Protein AF-A0A842T2A2-F1 (afdb_monomer)

pLDDT: mean 89.88, std 10.36, range [42.03, 97.81]

Mean predicted aligned error: 9.29 Å

Nearest PDB structures (foldseek):
  3zx6-assembly1_B  TM=5.776E-01  e=1.209E-02  Archaeoglobus fulgidus DSM 4304
  3zx6-assembly1_A  TM=4.869E-01  e=1.496E-02  Archaeoglobus fulgidus DSM 4304
  3ja6-assembly1_H  TM=3.489E-01  e=3.365E-03  Escherichia coli
  7a0g-assembly1_FFF  TM=4.586E-01  e=9.153E-02  Serratia marcescens
  6grj-assembly1_F  TM=4.101E-01  e=7.801E-02  Aeromonas hydrophila

Secondary structure (DSSP, 8-state):
------THHHHTHHHHHHHHHHHHHHHHHHHHHHHHHHHHHHHHHHHHHHHHHHHHHHHHHHHHHHHHHHHHHHHHHHHHHHHHHHHHHHHHHHHHHHHHHHHHHHHHHHHHHTTT---HHHHHHHHHHHHHHHHHHHHHHHHHHHHHHHHHHHHHHHHHHHHHHHHHHHHHHHHHHHHHHHHHHHHHHHHHHHHHHHHHHHHHHHHHHHHHHTT-

Foldseek 3Di:
DDDDDDPPVVVVLQVVLVVLLVVLVVVLVVLVVVLVVVLVVLVVVLVVLLVVLVVVLVVLVVVLVVLVVVLVVLVVVLVVLVVLLVVLVVLLVVLQVQLVVLLVVLVVVVVVVVVPDPCPVVSVVSNVSSVVSNVVSVVSVVVSVVSVVVSVVSVVVSVVSVVVSVVSVVVSVVSVVVSVVSVVVSVVVSVVSVVVSVVSVVVSVVSSVVSVVSND

Structure (mmCIF, N/CA/C/O backbone):
data_AF-A0A842T2A2-F1
#
_entry.id   AF-A0A842T2A2-F1
#
loop_
_atom_site.group_PDB
_atom_site.id
_atom_site.type_symbol
_atom_site.label_atom_id
_atom_site.label_alt_id
_atom_site.label_comp_id
_atom_site.label_asym_id
_atom_site.label_entity_id
_atom_site.label_seq_id
_atom_site.pdbx_PDB_ins_code
_atom_site.Cartn_x
_atom_site.Cartn_y
_atom_site.Cartn_z
_atom_site.occupancy
_atom_site.B_iso_or_equiv
_atom_site.auth_seq_id
_atom_site.auth_comp_id
_atom_site.auth_asym_id
_atom_site.auth_atom_id
_atom_site.pdbx_PDB_model_num
ATOM 1 N N . MET A 1 1 ? 60.808 24.879 -80.314 1.00 42.03 1 MET A N 1
ATOM 2 C CA . MET A 1 1 ? 61.330 24.162 -79.127 1.00 42.03 1 MET A CA 1
ATOM 3 C C . MET A 1 1 ? 60.189 23.914 -78.147 1.00 42.03 1 MET A C 1
ATOM 5 O O . MET A 1 1 ? 59.765 24.845 -77.475 1.00 42.03 1 MET A O 1
ATOM 9 N N . ALA A 1 2 ? 59.645 22.696 -78.099 1.00 44.53 2 ALA A N 1
ATOM 10 C CA . ALA A 1 2 ? 58.588 22.329 -77.154 1.00 44.53 2 ALA A CA 1
ATOM 11 C C . ALA A 1 2 ? 59.215 21.814 -75.844 1.00 44.53 2 ALA A C 1
ATOM 13 O O . ALA A 1 2 ? 59.933 20.815 -75.848 1.00 44.53 2 ALA A O 1
ATOM 14 N N . LYS A 1 3 ? 58.978 22.512 -74.725 1.00 48.41 3 LYS A N 1
ATOM 15 C CA . LYS A 1 3 ? 59.436 22.107 -73.384 1.00 48.41 3 LYS A CA 1
ATOM 16 C C . LYS A 1 3 ? 58.563 20.960 -72.859 1.00 48.41 3 LYS A C 1
ATOM 18 O O . LYS A 1 3 ? 57.381 21.146 -72.579 1.00 48.41 3 LYS A O 1
ATOM 23 N N . LYS A 1 4 ? 59.172 19.783 -72.705 1.00 54.06 4 LYS A N 1
ATOM 24 C CA . LYS A 1 4 ? 58.601 18.577 -72.087 1.00 54.06 4 LYS A CA 1
ATOM 25 C C . LYS A 1 4 ? 58.377 18.840 -70.583 1.00 54.06 4 LYS A C 1
ATOM 27 O O . LYS A 1 4 ? 59.336 19.112 -69.864 1.00 54.06 4 LYS A O 1
ATOM 32 N N . LYS A 1 5 ? 57.122 18.828 -70.113 1.00 56.12 5 LYS A N 1
ATOM 33 C CA . LYS A 1 5 ? 56.776 18.920 -68.675 1.00 56.12 5 LYS A CA 1
ATOM 34 C C . LYS A 1 5 ? 57.204 17.624 -67.950 1.00 56.12 5 LYS A C 1
ATOM 36 O O . LYS A 1 5 ? 57.088 16.562 -68.554 1.00 56.12 5 LYS A O 1
ATOM 41 N N . PRO A 1 6 ? 57.684 17.687 -66.694 1.00 55.78 6 PRO A N 1
ATOM 42 C CA . PRO A 1 6 ? 58.367 16.568 -66.039 1.00 55.78 6 PRO A CA 1
ATOM 43 C C . PRO A 1 6 ? 57.417 15.476 -65.508 1.00 55.78 6 PRO A C 1
ATOM 45 O O . PRO A 1 6 ? 56.430 15.762 -64.828 1.00 55.78 6 PRO A O 1
ATOM 48 N N . ASP A 1 7 ? 57.774 14.215 -65.771 1.00 59.53 7 ASP A N 1
ATOM 49 C CA . ASP A 1 7 ? 57.064 12.974 -65.401 1.00 59.53 7 ASP A CA 1
ATOM 50 C C . ASP A 1 7 ? 57.121 12.612 -63.897 1.00 59.53 7 ASP A C 1
ATOM 52 O O . ASP A 1 7 ? 56.464 11.674 -63.440 1.00 59.53 7 ASP A O 1
ATOM 56 N N . THR A 1 8 ? 57.850 13.374 -63.080 1.00 58.84 8 THR A N 1
ATOM 57 C CA . THR A 1 8 ? 58.062 13.097 -61.646 1.00 58.84 8 THR A CA 1
ATOM 58 C C . THR A 1 8 ? 56.788 13.202 -60.797 1.00 58.84 8 THR A C 1
ATOM 60 O O . THR A 1 8 ? 56.619 12.455 -59.835 1.00 58.84 8 THR A O 1
ATOM 63 N N . LEU A 1 9 ? 55.828 14.045 -61.192 1.00 56.50 9 LEU A N 1
ATOM 64 C CA . LEU A 1 9 ? 54.526 14.197 -60.522 1.00 56.50 9 LEU A CA 1
ATOM 65 C C . LEU A 1 9 ? 53.580 12.999 -60.714 1.00 56.50 9 LEU A C 1
ATOM 67 O O . LEU A 1 9 ? 52.633 12.846 -59.943 1.00 56.50 9 LEU A O 1
ATOM 71 N N . LYS A 1 10 ? 53.792 12.155 -61.733 1.00 60.53 10 LYS A N 1
ATOM 72 C CA . LYS A 1 10 ? 52.998 10.930 -61.938 1.00 60.53 10 LYS A CA 1
ATOM 73 C C . LYS A 1 10 ? 53.453 9.797 -61.016 1.00 60.53 10 LYS A C 1
ATOM 75 O O . LYS A 1 10 ? 52.606 9.060 -60.515 1.00 60.53 10 LYS A O 1
ATOM 80 N N . ASN A 1 11 ? 54.753 9.705 -60.735 1.00 65.81 11 ASN A N 1
ATOM 81 C CA . ASN A 1 11 ? 55.326 8.618 -59.934 1.00 65.81 11 ASN A CA 1
ATOM 82 C C . ASN A 1 11 ? 55.026 8.740 -58.430 1.00 65.81 11 ASN A C 1
ATOM 84 O O . ASN A 1 11 ? 54.944 7.723 -57.751 1.00 65.81 11 ASN A O 1
ATOM 88 N N . LEU A 1 12 ? 54.767 9.951 -57.918 1.00 70.12 12 LEU A N 1
ATOM 89 C CA . LEU A 1 12 ? 54.407 10.165 -56.507 1.00 70.12 12 LEU A CA 1
ATOM 90 C C . LEU A 1 12 ? 52.918 9.896 -56.199 1.00 70.12 12 LEU A C 1
ATOM 92 O O . LEU A 1 12 ? 52.551 9.636 -55.057 1.00 70.12 12 LEU A O 1
ATOM 96 N N . LYS A 1 13 ? 52.038 9.933 -57.211 1.00 74.75 13 LYS A N 1
ATOM 97 C CA . LYS A 1 13 ? 50.580 9.787 -57.027 1.00 74.75 13 LYS A CA 1
ATOM 98 C C . LYS A 1 13 ? 50.146 8.353 -56.719 1.00 74.75 13 LYS A C 1
ATOM 100 O O . LYS A 1 13 ? 49.184 8.163 -55.983 1.00 74.75 13 LYS A O 1
ATOM 105 N N . LYS A 1 14 ? 50.845 7.353 -57.262 1.00 76.62 14 LYS A N 1
ATOM 106 C CA . LYS A 1 14 ? 50.550 5.926 -57.040 1.00 76.62 14 LYS A CA 1
ATOM 107 C C . LYS A 1 14 ? 50.747 5.482 -55.579 1.00 76.62 14 LYS A C 1
ATOM 109 O O . LYS A 1 14 ? 49.791 4.948 -55.021 1.00 76.62 14 LYS A O 1
ATOM 114 N N . PRO A 1 15 ? 51.898 5.734 -54.919 1.00 80.69 15 PRO A N 1
ATOM 115 C CA . PRO A 1 15 ? 52.071 5.362 -53.513 1.00 80.69 15 PRO A CA 1
ATOM 116 C C . PRO A 1 15 ? 51.145 6.152 -52.579 1.00 80.69 15 PRO A C 1
ATOM 118 O O . PRO A 1 15 ? 50.624 5.575 -51.631 1.00 80.69 15 PRO A O 1
ATOM 121 N N . LEU A 1 16 ? 50.855 7.428 -52.876 1.00 79.75 16 LEU A N 1
ATOM 122 C CA . LEU A 1 16 ? 49.877 8.209 -52.104 1.00 79.75 16 LEU A CA 1
ATOM 123 C C . LEU A 1 16 ? 48.462 7.603 -52.165 1.00 79.75 16 LEU A C 1
ATOM 125 O O . LEU A 1 16 ? 47.776 7.551 -51.150 1.00 79.75 16 LEU A O 1
ATOM 129 N N . ARG A 1 17 ? 48.032 7.130 -53.344 1.00 79.56 17 ARG A N 1
ATOM 130 C CA . ARG A 1 17 ? 46.726 6.473 -53.541 1.00 79.56 17 ARG A CA 1
ATOM 131 C C . ARG A 1 17 ? 46.653 5.087 -52.893 1.00 79.56 17 ARG A C 1
ATOM 133 O O . ARG A 1 17 ? 45.607 4.708 -52.370 1.00 79.56 17 ARG A O 1
ATOM 140 N N . ALA A 1 18 ? 47.759 4.344 -52.885 1.00 81.50 18 ALA A N 1
ATOM 141 C CA . ALA A 1 18 ? 47.858 3.078 -52.158 1.00 81.50 18 ALA A CA 1
ATOM 142 C C . ALA A 1 18 ? 47.794 3.293 -50.634 1.00 81.50 18 ALA A C 1
ATOM 144 O O . ALA A 1 18 ? 47.086 2.568 -49.938 1.00 81.50 18 ALA A O 1
ATOM 145 N N . LEU A 1 19 ? 48.461 4.336 -50.126 1.00 84.75 19 LEU A N 1
ATOM 146 C CA . LEU A 1 19 ? 48.391 4.735 -48.719 1.00 84.75 19 LEU A CA 1
ATOM 147 C C . LEU A 1 19 ? 46.961 5.128 -48.320 1.00 84.75 19 LEU A C 1
ATOM 149 O O . LEU A 1 19 ? 46.458 4.654 -47.304 1.00 84.75 19 LEU A O 1
ATOM 153 N N . SER A 1 20 ? 46.278 5.950 -49.125 1.00 81.69 20 SER A N 1
ATOM 154 C CA . SER A 1 20 ? 44.897 6.357 -48.835 1.00 81.69 20 SER A CA 1
ATOM 155 C C . SER A 1 20 ? 43.918 5.182 -48.880 1.00 81.69 20 SER A C 1
ATOM 157 O O . SER A 1 20 ? 42.992 5.136 -48.073 1.00 81.69 20 SER A O 1
ATOM 159 N N . LEU A 1 21 ? 44.139 4.208 -49.772 1.00 83.44 21 LEU A N 1
ATOM 160 C CA . LEU A 1 21 ? 43.369 2.963 -49.809 1.00 83.44 21 LEU A CA 1
ATOM 161 C C . LEU A 1 21 ? 43.575 2.138 -48.526 1.00 83.44 21 LEU A C 1
ATOM 163 O O . LEU A 1 21 ? 42.601 1.677 -47.936 1.00 83.44 21 LEU A O 1
ATOM 167 N N . GLY A 1 22 ? 44.821 2.005 -48.060 1.00 84.94 22 GLY A N 1
ATOM 168 C CA . GLY A 1 22 ? 45.138 1.319 -46.804 1.00 84.94 22 GLY A CA 1
ATOM 169 C C . GLY A 1 22 ? 44.484 1.976 -45.585 1.00 84.94 22 GLY A C 1
ATOM 170 O O . GLY A 1 22 ? 43.881 1.287 -44.765 1.00 84.94 22 GLY A O 1
ATOM 171 N N . ILE A 1 23 ? 44.524 3.311 -45.504 1.00 86.81 23 ILE A N 1
ATOM 172 C CA . ILE A 1 23 ? 43.870 4.080 -44.432 1.00 86.81 23 ILE A CA 1
ATOM 173 C C . ILE A 1 23 ? 42.346 3.894 -44.472 1.00 86.81 23 ILE A C 1
ATOM 175 O O . ILE A 1 23 ? 41.732 3.694 -43.427 1.00 86.81 23 ILE A O 1
ATOM 179 N N . ALA A 1 24 ? 41.729 3.913 -45.658 1.00 85.12 24 ALA A N 1
ATOM 180 C CA . ALA A 1 24 ? 40.287 3.711 -45.805 1.00 85.12 24 ALA A CA 1
ATOM 181 C C . ALA A 1 24 ? 39.838 2.311 -45.344 1.00 85.12 24 ALA A C 1
ATOM 183 O O . ALA A 1 24 ? 38.836 2.188 -44.641 1.00 85.12 24 ALA A O 1
ATOM 184 N N . MET A 1 25 ? 40.602 1.265 -45.681 1.00 85.12 25 MET A N 1
ATOM 185 C CA . MET A 1 25 ? 40.318 -0.111 -45.252 1.00 85.12 25 MET A CA 1
ATOM 186 C C . MET A 1 25 ? 40.499 -0.299 -43.741 1.00 85.12 25 MET A C 1
ATOM 188 O O . MET A 1 25 ? 39.658 -0.920 -43.093 1.00 85.12 25 MET A O 1
ATOM 192 N N . ALA A 1 26 ? 41.557 0.276 -43.160 1.00 88.25 26 ALA A N 1
ATOM 193 C CA . ALA A 1 26 ? 41.756 0.269 -41.712 1.00 88.25 26 ALA A CA 1
ATOM 194 C C . ALA A 1 26 ? 40.635 1.032 -40.982 1.00 88.25 26 ALA A C 1
ATOM 196 O O . ALA A 1 26 ? 40.122 0.558 -39.970 1.00 88.25 26 ALA A O 1
ATOM 197 N N . GLY A 1 27 ? 40.201 2.173 -41.531 1.00 87.06 27 GLY A N 1
ATOM 198 C CA . GLY A 1 27 ? 39.077 2.953 -41.011 1.00 87.06 27 GLY A CA 1
ATOM 199 C C . GLY A 1 27 ? 37.766 2.164 -40.984 1.00 87.06 27 GLY A C 1
ATOM 200 O O . GLY A 1 27 ? 37.083 2.156 -39.963 1.00 87.06 27 GLY A O 1
ATOM 201 N N . LEU A 1 28 ? 37.448 1.434 -42.059 1.00 87.12 28 LEU A N 1
ATOM 202 C CA . LEU A 1 28 ? 36.276 0.548 -42.118 1.00 87.12 28 LEU A CA 1
ATOM 203 C C . LEU A 1 28 ? 36.306 -0.548 -41.044 1.00 87.12 28 LEU A C 1
ATOM 205 O O . LEU A 1 28 ? 35.286 -0.821 -40.413 1.00 87.12 28 LEU A O 1
ATOM 209 N N . PHE A 1 29 ? 37.469 -1.158 -40.812 1.00 88.19 29 PHE A N 1
ATOM 210 C CA . PHE A 1 29 ? 37.618 -2.208 -39.803 1.00 88.19 29 PHE A CA 1
ATOM 211 C C . PHE A 1 29 ? 37.422 -1.674 -38.378 1.00 88.19 29 PHE A C 1
ATOM 213 O O . PHE A 1 29 ? 36.704 -2.276 -37.580 1.00 88.19 29 PHE A O 1
ATOM 220 N N . VAL A 1 30 ? 37.995 -0.507 -38.073 1.00 90.06 30 VAL A N 1
ATOM 221 C CA . VAL A 1 30 ? 37.797 0.167 -36.782 1.00 90.06 30 VAL A CA 1
ATOM 222 C C . VAL A 1 30 ? 36.319 0.508 -36.569 1.00 90.06 30 VAL A C 1
ATOM 224 O O . VAL A 1 30 ? 35.780 0.245 -35.496 1.00 90.06 30 VAL A O 1
ATOM 227 N N . LEU A 1 31 ? 35.630 1.018 -37.594 1.00 87.50 31 LEU A N 1
ATOM 228 C CA . LEU A 1 31 ? 34.198 1.328 -37.521 1.00 87.50 31 LEU A CA 1
ATOM 229 C C . LEU A 1 31 ? 33.325 0.096 -37.259 1.00 87.50 31 LEU A C 1
ATOM 231 O O . LEU A 1 31 ? 32.368 0.192 -36.494 1.00 87.50 31 LEU A O 1
ATOM 235 N N . LEU A 1 32 ? 33.654 -1.055 -37.854 1.00 87.50 32 LEU A N 1
ATOM 236 C CA . LEU A 1 32 ? 32.958 -2.317 -37.584 1.00 87.50 32 LEU A CA 1
ATOM 237 C C . LEU A 1 32 ? 33.068 -2.716 -36.110 1.00 87.50 32 LEU A C 1
ATOM 239 O O . LEU A 1 32 ? 32.057 -3.038 -35.487 1.00 87.50 32 LEU A O 1
ATOM 243 N N . ILE A 1 33 ? 34.276 -2.646 -35.543 1.00 89.94 33 ILE A N 1
ATOM 244 C CA . ILE A 1 33 ? 34.505 -2.958 -34.126 1.00 89.94 33 ILE A CA 1
ATOM 245 C C . ILE A 1 33 ? 33.679 -2.023 -33.239 1.00 89.94 33 ILE A C 1
ATOM 247 O O . ILE A 1 33 ? 32.940 -2.494 -32.375 1.00 89.94 33 ILE A O 1
ATOM 251 N N . PHE A 1 34 ? 33.750 -0.710 -33.479 1.00 88.62 34 PHE A N 1
ATOM 252 C CA . PHE A 1 34 ? 32.982 0.263 -32.702 1.00 88.62 34 PHE A CA 1
ATOM 253 C C . PHE A 1 34 ? 31.472 0.048 -32.821 1.00 88.62 34 PHE A C 1
ATOM 255 O O . PHE A 1 34 ? 30.777 0.118 -31.812 1.00 88.62 34 PHE A O 1
ATOM 262 N N . SER A 1 35 ? 30.957 -0.253 -34.016 1.00 88.69 35 SER A N 1
ATOM 263 C CA . SER A 1 35 ? 29.526 -0.505 -34.225 1.00 88.69 35 SER A CA 1
ATOM 264 C C . SER A 1 35 ? 29.028 -1.690 -33.389 1.00 88.69 35 SER A C 1
ATOM 266 O O . SER A 1 35 ? 28.009 -1.575 -32.705 1.00 88.69 35 SER A O 1
ATOM 268 N N . VAL A 1 36 ? 29.786 -2.793 -33.367 1.00 88.88 36 VAL A N 1
ATOM 269 C CA . VAL A 1 36 ? 29.466 -3.978 -32.555 1.00 88.88 36 VAL A CA 1
ATOM 270 C C . VAL A 1 36 ? 29.545 -3.665 -31.060 1.00 88.88 36 VAL A C 1
ATOM 272 O O . VAL A 1 36 ? 28.625 -4.013 -30.322 1.00 88.88 36 VAL A O 1
ATOM 275 N N . MET A 1 37 ? 30.596 -2.968 -30.613 1.00 91.62 37 MET A N 1
ATOM 276 C CA . MET A 1 37 ? 30.754 -2.590 -29.203 1.00 91.62 37 MET A CA 1
ATOM 277 C C . MET A 1 37 ? 29.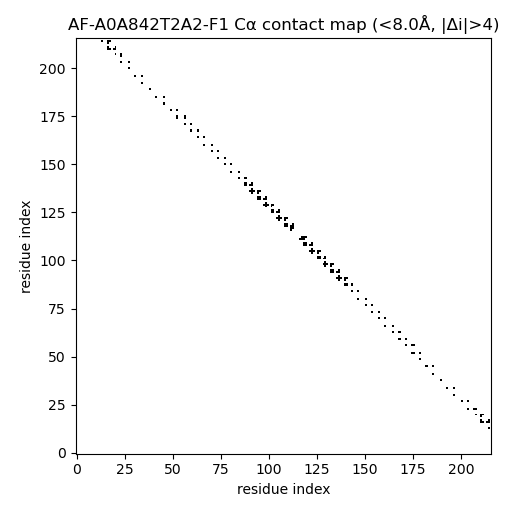628 -1.674 -28.715 1.00 91.62 37 MET A C 1
ATOM 279 O O . MET A 1 37 ? 29.113 -1.873 -27.618 1.00 91.62 37 MET A O 1
ATOM 283 N N . ILE A 1 38 ? 29.226 -0.691 -29.527 1.00 90.25 38 ILE A N 1
ATOM 284 C CA . ILE A 1 38 ? 28.112 0.209 -29.206 1.00 90.25 38 ILE A CA 1
ATOM 285 C C . ILE A 1 38 ? 26.810 -0.588 -29.090 1.00 90.25 38 ILE A C 1
ATOM 287 O O . ILE A 1 38 ? 26.051 -0.365 -28.154 1.00 90.25 38 ILE A O 1
ATOM 291 N N . ASN A 1 39 ? 26.558 -1.542 -29.990 1.00 89.94 39 ASN A N 1
ATOM 292 C CA . ASN A 1 39 ? 25.344 -2.356 -29.939 1.00 89.94 39 ASN A CA 1
ATOM 293 C C . ASN A 1 39 ? 25.273 -3.243 -28.682 1.00 89.94 39 ASN A C 1
ATOM 295 O O . ASN A 1 39 ? 24.246 -3.245 -28.010 1.00 89.94 39 ASN A O 1
ATOM 299 N N . ASP A 1 40 ? 26.366 -3.921 -28.320 1.00 93.06 40 ASP A N 1
ATOM 300 C CA . ASP A 1 40 ? 26.440 -4.730 -27.091 1.00 93.06 40 ASP A CA 1
ATOM 301 C C . ASP A 1 40 ? 26.278 -3.872 -25.824 1.00 93.06 40 ASP A C 1
ATOM 303 O O . ASP A 1 40 ? 25.532 -4.223 -24.909 1.00 93.06 40 ASP A O 1
ATOM 307 N N . ALA A 1 41 ? 26.926 -2.703 -25.782 1.00 92.06 41 ALA A N 1
ATOM 308 C CA . ALA A 1 41 ? 26.778 -1.768 -24.671 1.00 92.06 41 ALA A CA 1
ATOM 309 C C . ALA A 1 41 ? 25.336 -1.247 -24.544 1.00 92.06 41 ALA A C 1
ATOM 311 O O . ALA A 1 41 ? 24.816 -1.142 -23.431 1.00 92.06 41 ALA A O 1
ATOM 312 N N . MET A 1 42 ? 24.671 -0.951 -25.666 1.00 92.88 42 MET A N 1
ATOM 313 C CA . MET A 1 42 ? 23.264 -0.544 -25.676 1.00 92.88 42 MET A CA 1
ATOM 314 C C . MET A 1 42 ? 22.343 -1.656 -25.186 1.00 92.88 42 MET A C 1
ATOM 316 O O . MET A 1 42 ? 21.443 -1.367 -24.404 1.00 92.88 42 MET A O 1
ATOM 320 N N . ASP A 1 43 ? 22.575 -2.904 -25.592 1.00 93.88 43 ASP A N 1
ATOM 321 C CA . ASP A 1 43 ? 21.766 -4.040 -25.141 1.00 93.88 43 ASP A CA 1
ATOM 322 C C . ASP A 1 43 ? 21.888 -4.264 -23.640 1.00 93.88 43 ASP A C 1
ATOM 324 O O . ASP A 1 43 ? 20.880 -4.270 -22.938 1.00 93.88 43 ASP A O 1
ATOM 328 N N . LYS A 1 44 ? 23.113 -4.288 -23.111 1.00 96.00 44 LYS A N 1
ATOM 329 C CA . LYS A 1 44 ? 23.338 -4.373 -21.660 1.00 96.00 44 LYS A CA 1
ATOM 330 C C . LYS A 1 44 ? 22.692 -3.217 -20.899 1.00 96.00 44 LYS A C 1
ATOM 332 O O . LYS A 1 44 ? 22.135 -3.417 -19.820 1.00 96.00 44 LYS A O 1
ATOM 337 N N . THR A 1 45 ? 22.762 -2.006 -21.453 1.00 95.62 45 THR A N 1
ATOM 338 C CA . THR A 1 45 ? 22.138 -0.822 -20.846 1.00 95.62 45 THR A CA 1
ATOM 339 C C . THR A 1 45 ? 20.617 -0.954 -20.839 1.00 95.62 45 THR A C 1
ATOM 341 O O . THR A 1 45 ? 19.995 -0.726 -19.803 1.00 95.62 45 THR A O 1
ATOM 344 N N . ARG A 1 46 ? 20.015 -1.362 -21.963 1.00 96.50 46 ARG A N 1
ATOM 345 C CA . ARG A 1 46 ? 18.575 -1.608 -22.074 1.00 96.50 46 ARG A CA 1
ATOM 346 C C . ARG A 1 46 ? 18.134 -2.659 -21.067 1.00 96.50 46 ARG A C 1
ATOM 348 O O . ARG A 1 46 ? 17.230 -2.384 -20.289 1.00 96.50 46 ARG A O 1
ATOM 355 N N . ASP A 1 47 ? 18.776 -3.820 -21.059 1.00 96.94 47 ASP A N 1
ATOM 356 C CA . ASP A 1 47 ? 18.379 -4.948 -20.218 1.00 96.94 47 ASP A CA 1
ATOM 357 C C . ASP A 1 47 ? 18.433 -4.580 -18.732 1.00 96.94 47 ASP A C 1
ATOM 359 O O . ASP A 1 47 ? 17.483 -4.846 -18.000 1.00 96.94 47 ASP A O 1
ATOM 363 N N . SER A 1 48 ? 19.480 -3.866 -18.305 1.00 97.56 48 SER A N 1
ATOM 364 C CA . SER A 1 48 ? 19.592 -3.349 -16.935 1.00 97.56 48 SER A CA 1
ATOM 365 C C . SER A 1 48 ? 18.454 -2.385 -16.578 1.00 97.56 48 SER A C 1
ATOM 367 O O . SER A 1 48 ? 17.830 -2.504 -15.522 1.00 97.56 48 SER A O 1
ATOM 369 N N . ILE A 1 49 ? 18.122 -1.448 -17.473 1.00 96.69 49 ILE A N 1
ATOM 370 C CA . ILE A 1 49 ? 17.018 -0.502 -17.256 1.00 96.69 49 ILE A CA 1
ATOM 371 C C . ILE A 1 49 ? 15.671 -1.236 -17.176 1.00 96.69 49 ILE A C 1
ATOM 373 O O . ILE A 1 49 ? 14.887 -0.985 -16.261 1.00 96.69 49 ILE A O 1
ATOM 377 N N . ILE A 1 50 ? 15.408 -2.153 -18.107 1.00 97.56 50 ILE A N 1
ATOM 378 C CA . ILE A 1 50 ? 14.177 -2.952 -18.172 1.00 97.56 50 ILE A CA 1
ATOM 379 C C . ILE A 1 50 ? 14.028 -3.812 -16.913 1.00 97.56 50 ILE A C 1
ATOM 381 O O . ILE A 1 50 ? 12.956 -3.814 -16.309 1.00 97.56 50 ILE A O 1
ATOM 385 N N . GLN A 1 51 ? 15.103 -4.462 -16.467 1.00 97.69 51 GLN A N 1
ATOM 386 C CA . GLN A 1 51 ? 15.118 -5.249 -15.238 1.00 97.69 51 GLN A CA 1
ATOM 387 C C . GLN A 1 51 ? 14.795 -4.389 -14.009 1.00 97.69 51 GLN A C 1
ATOM 389 O O . GLN A 1 51 ? 13.965 -4.780 -13.191 1.00 97.69 51 GLN A O 1
ATOM 394 N N . ASN A 1 52 ? 15.395 -3.202 -13.888 1.00 96.94 52 ASN A N 1
ATOM 395 C CA . ASN A 1 52 ? 15.115 -2.290 -12.774 1.00 96.94 52 ASN A CA 1
ATOM 396 C C . ASN A 1 52 ? 13.655 -1.814 -12.765 1.00 96.94 52 ASN A C 1
ATOM 398 O O . ASN A 1 52 ? 13.041 -1.708 -11.699 1.00 96.94 52 ASN A O 1
ATOM 402 N N . ILE A 1 53 ? 13.076 -1.557 -13.942 1.00 97.81 53 ILE A N 1
ATOM 403 C CA . ILE A 1 53 ? 11.654 -1.218 -14.063 1.00 97.81 53 ILE A CA 1
ATOM 404 C C . ILE A 1 53 ? 10.784 -2.394 -13.621 1.00 97.81 53 ILE A C 1
ATOM 406 O O . ILE A 1 53 ? 9.836 -2.184 -12.867 1.00 97.81 53 ILE A O 1
ATOM 410 N N . ASP A 1 54 ? 11.097 -3.617 -14.048 1.00 97.56 54 ASP A N 1
ATOM 411 C CA . ASP A 1 54 ? 10.327 -4.805 -13.674 1.00 97.56 54 ASP A CA 1
ATOM 412 C C . ASP A 1 54 ? 10.391 -5.078 -12.166 1.00 97.56 54 ASP A C 1
ATOM 414 O O . ASP A 1 54 ? 9.347 -5.297 -11.553 1.00 97.56 54 ASP A O 1
ATOM 418 N N . ILE A 1 55 ? 11.570 -4.950 -11.545 1.00 97.69 55 ILE A N 1
ATOM 419 C CA . ILE A 1 55 ? 11.731 -5.029 -10.082 1.00 97.69 55 ILE A CA 1
ATOM 420 C C . ILE A 1 55 ? 10.870 -3.966 -9.392 1.00 97.69 55 ILE A C 1
ATOM 422 O O . ILE A 1 55 ? 10.113 -4.271 -8.476 1.00 97.69 55 ILE A O 1
ATOM 426 N N . THR A 1 56 ? 10.925 -2.716 -9.856 1.00 97.56 56 THR A N 1
ATOM 427 C CA . THR A 1 56 ? 10.146 -1.627 -9.246 1.00 97.56 56 THR A CA 1
ATOM 428 C C . THR A 1 56 ? 8.638 -1.861 -9.388 1.00 97.56 56 THR A C 1
ATOM 430 O O . THR A 1 56 ? 7.878 -1.627 -8.450 1.00 97.56 56 THR A O 1
ATOM 433 N N . ARG A 1 57 ? 8.180 -2.368 -10.540 1.00 97.75 57 ARG A N 1
ATOM 434 C CA . ARG A 1 57 ? 6.771 -2.735 -10.748 1.00 97.75 57 ARG A CA 1
ATOM 435 C C . ARG A 1 57 ? 6.340 -3.889 -9.849 1.00 97.75 57 ARG A C 1
ATOM 437 O O . ARG A 1 57 ? 5.210 -3.858 -9.367 1.00 97.75 57 ARG A O 1
ATOM 444 N N . GLN A 1 58 ? 7.214 -4.867 -9.624 1.00 97.56 58 GLN A N 1
ATOM 445 C CA . GLN A 1 58 ? 6.956 -5.972 -8.707 1.00 97.56 58 GLN A CA 1
ATOM 446 C C . GLN A 1 58 ? 6.829 -5.474 -7.263 1.00 97.56 58 GLN A C 1
ATOM 448 O O . GLN A 1 58 ? 5.852 -5.808 -6.599 1.00 97.56 58 GLN A O 1
ATOM 453 N N . ASN A 1 59 ? 7.710 -4.572 -6.825 1.00 97.12 59 ASN A N 1
ATOM 454 C CA . ASN A 1 59 ? 7.598 -3.936 -5.510 1.00 97.12 59 ASN A CA 1
ATOM 455 C C . ASN A 1 59 ? 6.253 -3.208 -5.343 1.00 97.12 59 ASN A C 1
ATOM 457 O O . ASN A 1 59 ? 5.631 -3.295 -4.290 1.00 97.12 59 ASN A O 1
ATOM 461 N N . PHE A 1 60 ? 5.753 -2.525 -6.381 1.00 97.75 60 PHE A N 1
ATOM 462 C CA . PHE A 1 60 ? 4.422 -1.912 -6.317 1.00 97.75 60 PHE A CA 1
ATOM 463 C C . PHE A 1 60 ? 3.284 -2.930 -6.194 1.00 97.75 60 PHE A C 1
ATOM 465 O O . PHE A 1 60 ? 2.317 -2.649 -5.495 1.00 97.75 60 PHE A O 1
ATOM 472 N N . ILE A 1 61 ? 3.385 -4.105 -6.825 1.00 95.88 61 ILE A N 1
ATOM 473 C CA . ILE A 1 61 ? 2.405 -5.192 -6.646 1.00 95.88 61 ILE A CA 1
ATOM 474 C C . ILE A 1 61 ? 2.407 -5.681 -5.193 1.00 95.88 61 ILE A C 1
ATOM 476 O O . ILE A 1 61 ? 1.346 -5.878 -4.609 1.00 95.88 61 ILE A O 1
ATOM 480 N N . GLU A 1 62 ? 3.586 -5.849 -4.600 1.00 97.44 62 GLU A N 1
ATOM 481 C CA . GLU A 1 62 ? 3.718 -6.274 -3.204 1.00 97.44 62 GLU A CA 1
ATOM 482 C C . GLU A 1 62 ? 3.152 -5.231 -2.236 1.00 97.44 62 GLU A C 1
ATOM 484 O O . GLU A 1 62 ? 2.440 -5.589 -1.299 1.00 97.44 62 GLU A O 1
ATOM 489 N N . ILE A 1 63 ? 3.387 -3.940 -2.497 1.00 96.88 63 ILE A N 1
ATOM 490 C CA . ILE A 1 63 ? 2.793 -2.864 -1.697 1.00 96.88 63 ILE A CA 1
ATOM 491 C C . ILE A 1 63 ? 1.266 -2.839 -1.858 1.00 96.88 63 ILE A C 1
ATOM 493 O O . ILE A 1 63 ? 0.573 -2.687 -0.859 1.00 96.88 63 ILE A O 1
ATOM 497 N N . GLU A 1 64 ? 0.719 -3.030 -3.067 1.00 95.94 64 GLU A N 1
ATOM 498 C CA . GLU A 1 64 ? -0.737 -3.165 -3.259 1.00 95.94 64 GLU A CA 1
ATOM 499 C C . GLU A 1 64 ? -1.311 -4.302 -2.394 1.00 95.94 64 GLU A C 1
ATOM 501 O O . GLU A 1 64 ? -2.315 -4.098 -1.718 1.00 95.94 64 GLU A O 1
ATOM 506 N N . GLY A 1 65 ? -0.644 -5.461 -2.343 1.00 95.81 65 GLY A N 1
ATOM 507 C CA . GLY A 1 65 ? -1.066 -6.580 -1.492 1.00 95.81 65 GLY A CA 1
ATOM 508 C C . GLY A 1 65 ? -0.969 -6.288 0.012 1.00 95.81 65 GLY A C 1
ATOM 509 O O . GLY A 1 65 ? -1.836 -6.696 0.787 1.00 95.81 65 GLY A O 1
ATOM 510 N N . ALA A 1 66 ? 0.055 -5.546 0.440 1.00 96.88 66 ALA A N 1
ATOM 511 C CA . ALA A 1 66 ? 0.177 -5.098 1.827 1.00 96.88 66 ALA A CA 1
ATOM 512 C C . ALA A 1 66 ? -0.937 -4.110 2.211 1.00 96.88 66 ALA A C 1
ATOM 514 O O . ALA A 1 66 ? -1.471 -4.193 3.316 1.00 96.88 66 ALA A O 1
ATOM 515 N N . LEU A 1 67 ? -1.320 -3.210 1.298 1.00 97.19 67 LEU A N 1
ATOM 516 C CA . LEU A 1 67 ? -2.451 -2.302 1.501 1.00 97.19 67 LEU A CA 1
ATOM 517 C C . LEU A 1 67 ? -3.779 -3.059 1.593 1.00 97.19 67 LEU A C 1
ATOM 519 O O . LEU A 1 67 ? -4.592 -2.717 2.441 1.00 97.19 67 LEU A O 1
ATOM 523 N N . ASP A 1 68 ? -3.979 -4.110 0.798 1.00 96.12 68 ASP A N 1
ATOM 524 C CA . ASP A 1 68 ? -5.184 -4.949 0.892 1.00 96.12 68 ASP A CA 1
ATOM 525 C C . ASP A 1 68 ? -5.288 -5.641 2.254 1.00 96.12 68 ASP A C 1
ATOM 527 O O . ASP A 1 68 ? -6.334 -5.610 2.896 1.00 96.12 68 ASP A O 1
ATOM 531 N N . THR A 1 69 ? -4.169 -6.168 2.755 1.00 96.75 69 THR A N 1
ATOM 532 C CA . THR A 1 69 ? -4.116 -6.762 4.101 1.00 96.75 69 THR A CA 1
ATOM 533 C C . THR A 1 69 ? -4.427 -5.728 5.191 1.00 96.75 69 THR A C 1
ATOM 535 O O . THR A 1 69 ? -5.053 -6.052 6.201 1.00 96.75 69 THR A O 1
ATOM 538 N N . LEU A 1 70 ? -3.988 -4.478 5.007 1.00 95.69 70 LEU A N 1
ATOM 539 C CA . LEU A 1 70 ? -4.263 -3.400 5.955 1.00 95.69 70 LEU A CA 1
ATOM 540 C C . LEU A 1 70 ? -5.739 -2.976 5.926 1.00 95.69 70 LEU A C 1
ATOM 542 O O . LEU A 1 70 ? -6.301 -2.733 6.991 1.00 95.69 70 LEU A O 1
ATOM 546 N N . ASP A 1 71 ? -6.377 -2.945 4.752 1.00 96.06 71 ASP A N 1
ATOM 547 C CA . ASP A 1 71 ? -7.818 -2.683 4.619 1.00 96.06 71 ASP A CA 1
ATOM 548 C C . ASP A 1 71 ? -8.651 -3.752 5.342 1.00 96.06 71 ASP A C 1
ATOM 550 O O . ASP A 1 71 ? -9.524 -3.420 6.145 1.00 96.06 71 ASP A O 1
ATOM 554 N N . ASP A 1 72 ? -8.317 -5.033 5.163 1.00 95.56 72 ASP A N 1
ATOM 555 C CA . ASP A 1 72 ? -8.964 -6.142 5.878 1.00 95.56 72 ASP A CA 1
ATOM 556 C C . ASP A 1 72 ? -8.793 -6.027 7.404 1.00 95.56 72 ASP A C 1
ATOM 558 O O . ASP A 1 72 ? -9.731 -6.267 8.177 1.00 95.56 72 ASP A O 1
ATOM 562 N N . GLY A 1 73 ? -7.602 -5.621 7.855 1.00 95.25 73 GLY A N 1
ATOM 563 C CA . GLY A 1 73 ? -7.313 -5.367 9.267 1.00 95.25 73 GLY A CA 1
ATOM 564 C C . GLY A 1 73 ? -8.131 -4.207 9.844 1.00 95.25 73 GLY A C 1
ATOM 565 O O . GLY A 1 73 ? -8.653 -4.316 10.959 1.00 95.25 73 GLY A O 1
ATOM 566 N N . LEU A 1 74 ? -8.297 -3.123 9.081 1.00 95.12 74 LEU A N 1
ATOM 567 C CA . LEU A 1 74 ? -9.156 -1.999 9.459 1.00 95.12 74 LEU A CA 1
ATOM 568 C C . LEU A 1 74 ? -10.621 -2.430 9.548 1.00 95.12 74 LEU A C 1
ATOM 570 O O . LEU A 1 74 ? -11.248 -2.169 10.569 1.00 95.12 74 LEU A O 1
ATOM 574 N N . ASN A 1 75 ? -11.134 -3.167 8.558 1.00 94.12 75 ASN A N 1
ATOM 575 C CA . ASN A 1 75 ? -12.507 -3.688 8.570 1.00 94.12 75 ASN A CA 1
ATOM 576 C C . ASN A 1 75 ? -12.759 -4.601 9.786 1.00 94.12 75 ASN A C 1
ATOM 578 O O . ASN A 1 75 ? -13.803 -4.531 10.431 1.00 94.12 75 ASN A O 1
ATOM 582 N N . THR A 1 76 ? -11.787 -5.445 10.142 1.00 95.56 76 THR A N 1
ATOM 583 C CA . THR A 1 76 ? -11.875 -6.304 11.336 1.00 95.56 76 THR A CA 1
ATOM 584 C C . THR A 1 76 ? -11.920 -5.480 12.624 1.00 95.56 76 THR A C 1
ATOM 586 O O . THR A 1 76 ? -12.688 -5.790 13.533 1.00 95.56 76 THR A O 1
ATOM 589 N N . THR A 1 77 ? -11.109 -4.424 12.701 1.00 93.88 77 THR A N 1
ATOM 590 C CA . THR A 1 77 ? -11.057 -3.532 13.867 1.00 93.88 77 THR A CA 1
ATOM 591 C C . THR A 1 77 ? -12.340 -2.712 14.002 1.00 93.88 77 THR A C 1
ATOM 593 O O . THR A 1 77 ? -12.862 -2.590 15.106 1.00 93.88 77 THR A O 1
ATOM 596 N N . GLU A 1 78 ? -12.882 -2.206 12.893 1.00 94.38 78 GLU A N 1
ATOM 597 C CA . GLU A 1 78 ? -14.162 -1.489 12.842 1.00 94.38 78 GLU A CA 1
ATOM 598 C C . GLU A 1 78 ? -15.305 -2.363 13.382 1.00 94.38 78 GLU A C 1
ATOM 600 O O . GLU A 1 78 ? -15.990 -1.958 14.317 1.00 94.38 78 GLU A O 1
ATOM 605 N N . ASN A 1 79 ? -15.411 -3.616 12.924 1.00 93.69 79 ASN A N 1
ATOM 606 C CA . ASN A 1 79 ? -16.408 -4.569 13.431 1.00 93.69 79 ASN A CA 1
ATOM 607 C C . ASN A 1 79 ? -16.263 -4.852 14.940 1.00 93.69 79 ASN A C 1
ATOM 609 O O . ASN A 1 79 ? -17.255 -5.056 15.647 1.00 93.69 79 ASN A O 1
ATOM 613 N N . ALA A 1 80 ? -15.027 -4.908 15.446 1.00 94.25 80 ALA A N 1
ATOM 614 C CA . ALA A 1 80 ? -14.777 -5.096 16.873 1.00 94.25 80 ALA A CA 1
ATOM 615 C C . ALA A 1 80 ? -15.220 -3.871 17.686 1.00 94.25 80 ALA A C 1
ATOM 617 O O . ALA A 1 80 ? -15.769 -4.029 18.776 1.00 94.25 80 ALA A O 1
ATOM 618 N N . VAL A 1 81 ? -15.019 -2.664 17.150 1.00 94.75 81 VAL A N 1
ATOM 619 C CA . VAL A 1 81 ? -15.506 -1.425 17.762 1.00 94.75 81 VAL A CA 1
ATOM 620 C C . VAL A 1 81 ? -17.031 -1.364 17.759 1.00 94.75 81 VAL A C 1
ATOM 622 O O . VAL A 1 81 ? -17.598 -1.077 18.810 1.00 94.75 81 VAL A O 1
ATOM 625 N N . ASP A 1 82 ? -17.691 -1.722 16.658 1.00 93.69 82 ASP A N 1
ATOM 626 C CA . ASP A 1 82 ? -19.157 -1.812 16.598 1.00 93.69 82 ASP A CA 1
ATOM 627 C C . ASP A 1 82 ? -19.702 -2.777 17.662 1.00 93.69 82 ASP A C 1
ATOM 629 O O . ASP A 1 82 ? -20.615 -2.448 18.413 1.00 93.69 82 ASP A O 1
ATOM 633 N N . SER A 1 83 ? -19.067 -3.942 17.814 1.00 94.31 83 SER A N 1
ATOM 634 C CA . SER A 1 83 ? -19.463 -4.934 18.825 1.00 94.31 83 SER A CA 1
ATOM 635 C C . SER A 1 83 ? -19.294 -4.427 20.266 1.00 94.31 83 SER A C 1
ATOM 637 O O . SER A 1 83 ? -20.063 -4.793 21.162 1.00 94.31 83 SER A O 1
ATOM 639 N N . LEU A 1 84 ? -18.268 -3.606 20.519 1.00 94.00 84 LEU A N 1
ATOM 640 C CA . LEU A 1 84 ? -18.068 -2.962 21.818 1.00 94.00 84 LEU A CA 1
ATOM 641 C C . LEU A 1 84 ? -19.135 -1.896 22.073 1.00 94.00 84 LEU A C 1
ATOM 643 O O . LEU A 1 84 ? -19.670 -1.844 23.178 1.00 94.00 84 LEU A O 1
ATOM 647 N N . GLU A 1 85 ? -19.460 -1.085 21.069 1.00 92.50 85 GLU A N 1
ATOM 648 C CA . GLU A 1 85 ? -20.512 -0.066 21.134 1.00 92.50 85 GLU A CA 1
ATOM 649 C C . GLU A 1 85 ? -21.866 -0.704 21.494 1.00 92.50 85 GLU A C 1
ATOM 651 O O . GLU A 1 85 ? -22.491 -0.310 22.486 1.00 92.50 85 GLU A O 1
ATOM 656 N N . ASP A 1 86 ? -22.228 -1.784 20.793 1.00 93.12 86 ASP A N 1
ATOM 657 C CA . ASP A 1 86 ? -23.439 -2.580 21.032 1.00 93.12 86 ASP A CA 1
ATOM 658 C C . ASP A 1 86 ? -23.504 -3.176 22.449 1.00 93.12 86 ASP A C 1
ATOM 660 O O . ASP A 1 86 ? -24.588 -3.408 22.986 1.00 93.12 86 ASP A O 1
ATOM 664 N N . SER A 1 87 ? -22.352 -3.425 23.079 1.00 95.06 87 SER A N 1
ATOM 665 C CA . SER A 1 87 ? -22.272 -3.976 24.439 1.00 95.06 87 SER A CA 1
ATOM 666 C C . SER A 1 87 ? -22.277 -2.895 25.523 1.00 95.06 87 SER A C 1
ATOM 668 O O . SER A 1 87 ? -22.809 -3.104 26.616 1.00 95.06 87 SER A O 1
ATOM 670 N N . ILE A 1 88 ? -21.678 -1.735 25.248 1.00 94.88 88 ILE A N 1
ATOM 671 C CA . ILE A 1 88 ? -21.526 -0.641 26.213 1.00 94.88 88 ILE A CA 1
ATOM 672 C C . ILE A 1 88 ? -22.860 0.058 26.470 1.00 94.88 88 ILE A C 1
ATOM 674 O O . ILE A 1 88 ? -23.165 0.350 27.628 1.00 94.88 88 ILE A O 1
ATOM 678 N N . ALA A 1 89 ? -23.659 0.297 25.428 1.00 90.38 89 ALA A N 1
ATOM 679 C CA . ALA A 1 89 ? -24.953 0.966 25.555 1.00 90.38 89 ALA A CA 1
ATOM 680 C C . ALA A 1 89 ? -25.897 0.274 26.568 1.00 90.38 89 ALA A C 1
ATOM 682 O O . ALA A 1 89 ? -26.251 0.907 27.569 1.00 90.38 89 ALA A O 1
ATOM 683 N N . PRO A 1 90 ? -26.237 -1.024 26.423 1.00 93.88 90 PRO A N 1
ATOM 684 C CA . PRO A 1 90 ? -27.128 -1.698 27.369 1.00 93.88 90 PRO A CA 1
ATOM 685 C C . PRO A 1 90 ? -26.509 -1.847 28.764 1.00 93.88 90 PRO A C 1
ATOM 687 O O . PRO A 1 90 ? -27.229 -1.842 29.764 1.00 93.88 90 PRO A O 1
ATOM 690 N N . LEU A 1 91 ? -25.180 -1.960 28.865 1.00 95.75 91 LEU A N 1
ATOM 691 C CA . LEU A 1 91 ? -24.502 -2.019 30.158 1.00 95.75 91 LEU A CA 1
ATOM 692 C C . LEU A 1 91 ? -24.630 -0.686 30.908 1.00 95.75 91 LEU A C 1
ATOM 694 O O . LEU A 1 91 ? -24.965 -0.679 32.091 1.00 95.75 91 LEU A O 1
ATOM 698 N N . SER A 1 92 ? -24.415 0.436 30.220 1.00 95.25 92 SER A N 1
ATOM 699 C CA . SER A 1 92 ? -24.579 1.775 30.787 1.00 95.25 92 SER A CA 1
ATOM 700 C C . SER A 1 92 ? -26.015 2.021 31.257 1.00 95.25 92 SER A C 1
ATOM 702 O O . SER A 1 92 ? -26.223 2.464 32.389 1.00 95.25 92 SER A O 1
ATOM 704 N N . GLU A 1 93 ? -27.008 1.655 30.442 1.00 94.06 93 GLU A N 1
ATOM 705 C CA . GLU A 1 93 ? -28.430 1.752 30.798 1.00 94.06 93 GLU A CA 1
ATOM 706 C C . GLU A 1 93 ? -28.796 0.867 32.001 1.00 94.06 93 GLU A C 1
ATOM 708 O O . GLU A 1 93 ? -29.523 1.295 32.904 1.00 94.06 93 GLU A O 1
ATOM 713 N N . GLY A 1 94 ? -28.262 -0.357 32.053 1.00 96.50 94 GLY A N 1
ATOM 714 C CA . GLY A 1 94 ? -28.477 -1.291 33.159 1.00 96.50 94 GLY A CA 1
ATOM 715 C C . GLY A 1 94 ? -27.887 -0.796 34.482 1.00 96.50 94 GLY A C 1
ATOM 716 O O . GLY A 1 94 ? -28.530 -0.917 35.530 1.00 96.50 94 GLY A O 1
ATOM 717 N N . LEU A 1 95 ? -26.697 -0.188 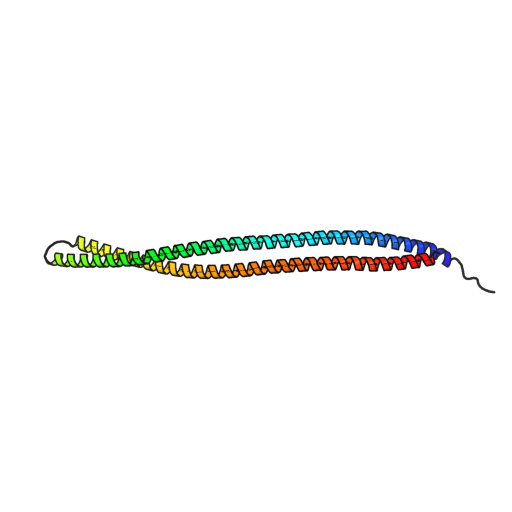34.446 1.00 96.50 95 LEU A N 1
ATOM 718 C CA . LEU A 1 95 ? -26.085 0.444 35.618 1.00 96.50 95 LEU A CA 1
ATOM 719 C C . LEU A 1 95 ? -26.910 1.640 36.104 1.00 96.50 95 LEU A C 1
ATOM 721 O O . LEU A 1 95 ? -27.153 1.746 37.305 1.00 96.50 95 LEU A O 1
ATOM 725 N N . GLY A 1 96 ? -27.393 2.491 35.191 1.00 95.19 96 GLY A N 1
ATOM 726 C CA . GLY A 1 96 ? -28.285 3.606 35.527 1.00 95.19 96 GLY A CA 1
ATOM 727 C C . GLY A 1 96 ? -29.582 3.132 36.187 1.00 95.19 96 GLY A C 1
ATOM 728 O O . GLY A 1 96 ? -29.928 3.583 37.276 1.00 95.19 96 GLY A O 1
ATOM 729 N N . SER A 1 97 ? -30.234 2.131 35.593 1.00 96.06 97 SER A N 1
ATOM 730 C CA . SER A 1 97 ? -31.469 1.542 36.132 1.00 96.06 97 SER A CA 1
ATOM 731 C C . SER A 1 97 ? -31.259 0.905 37.511 1.00 96.06 97 SER A C 1
ATOM 733 O O . SER A 1 97 ? -32.105 1.023 38.398 1.00 96.06 97 SER A O 1
ATOM 735 N N . THR A 1 98 ? -30.115 0.244 37.718 1.00 97.25 98 THR A N 1
ATOM 736 C CA . THR A 1 98 ? -29.761 -0.338 39.021 1.00 97.25 98 THR A CA 1
ATOM 737 C C . THR A 1 98 ? -29.505 0.758 40.051 1.00 97.25 98 THR A C 1
ATOM 739 O O . THR A 1 98 ? -29.998 0.657 41.172 1.00 97.25 98 THR A O 1
ATOM 742 N N . ALA A 1 99 ? -28.797 1.828 39.681 1.00 96.94 99 ALA A N 1
ATOM 743 C CA . ALA A 1 99 ? -28.571 2.967 40.564 1.00 96.94 99 ALA A CA 1
ATOM 744 C C . ALA A 1 99 ? -29.889 3.607 41.029 1.00 96.94 99 ALA A C 1
ATOM 746 O O . ALA A 1 99 ? -30.053 3.870 42.219 1.00 96.94 99 ALA A O 1
ATOM 747 N N . ASP A 1 100 ? -30.854 3.784 40.126 1.00 95.44 100 ASP A N 1
ATOM 748 C CA . ASP A 1 100 ? -32.171 4.341 40.457 1.00 95.44 100 ASP A CA 1
ATOM 749 C C . ASP A 1 100 ? -32.974 3.426 41.402 1.00 95.44 100 ASP A C 1
ATOM 751 O O . ASP A 1 100 ? -33.666 3.899 42.314 1.00 95.44 100 ASP A O 1
ATOM 755 N N . ALA A 1 101 ? -32.852 2.104 41.243 1.00 96.69 101 ALA A N 1
ATOM 756 C CA . ALA A 1 101 ? -33.457 1.133 42.154 1.00 96.69 101 ALA A CA 1
ATOM 757 C C . ALA A 1 101 ? -32.819 1.167 43.557 1.00 96.69 101 ALA A C 1
ATOM 759 O O . ALA A 1 101 ? -33.527 1.062 44.568 1.00 96.69 101 ALA A O 1
ATOM 760 N N . LEU A 1 102 ? -31.496 1.346 43.637 1.00 95.69 102 LEU A N 1
ATOM 761 C CA . LEU A 1 102 ? -30.783 1.485 44.908 1.00 95.69 102 LEU A CA 1
ATOM 762 C C . LEU A 1 102 ? -31.144 2.794 45.623 1.00 95.69 102 LEU A C 1
ATOM 764 O O . LEU A 1 102 ? -31.429 2.763 46.818 1.00 95.69 102 LEU A O 1
ATOM 768 N N . ASP A 1 103 ? -31.240 3.913 44.903 1.00 93.62 103 ASP A N 1
ATOM 769 C CA . ASP A 1 103 ? -31.711 5.192 45.456 1.00 93.62 103 ASP A CA 1
ATOM 770 C C . ASP A 1 103 ? -33.142 5.098 45.994 1.00 93.62 103 ASP A C 1
ATOM 772 O O . ASP A 1 103 ? -33.455 5.599 47.079 1.00 93.62 103 ASP A O 1
ATOM 776 N N . SER A 1 104 ? -34.018 4.411 45.258 1.00 93.88 104 SER A N 1
ATOM 777 C CA . SER A 1 104 ? -35.392 4.158 45.696 1.00 93.88 104 SER A CA 1
ATOM 778 C C . SER A 1 104 ? -35.416 3.335 46.989 1.00 93.88 104 SER A C 1
ATOM 780 O O . SER A 1 104 ? -36.171 3.643 47.911 1.00 93.88 104 SER A O 1
ATOM 782 N N . THR A 1 105 ? -34.547 2.326 47.096 1.00 92.94 105 THR A N 1
ATOM 783 C CA . THR A 1 105 ? -34.398 1.501 48.306 1.00 92.94 105 THR A CA 1
ATOM 784 C C . THR A 1 105 ? -33.862 2.321 49.481 1.00 92.94 105 THR A C 1
ATOM 786 O O . THR A 1 105 ? -34.423 2.259 50.575 1.00 92.94 105 THR A O 1
ATOM 789 N N . SER A 1 106 ? -32.832 3.142 49.252 1.00 91.69 106 SER A N 1
ATOM 790 C CA . SER A 1 106 ? -32.278 4.066 50.250 1.00 91.69 106 SER A CA 1
ATOM 791 C C . SER A 1 106 ? -33.359 5.019 50.783 1.00 91.69 106 SER A C 1
ATOM 793 O O . SER A 1 106 ? -33.516 5.171 51.994 1.00 91.69 106 SER A O 1
ATOM 795 N N . SER A 1 107 ? -34.208 5.546 49.895 1.00 88.19 107 SER A N 1
ATOM 796 C CA . SER A 1 107 ? -35.334 6.419 50.255 1.00 88.19 107 SER A CA 1
ATOM 797 C C . SER A 1 107 ? -36.387 5.718 51.127 1.00 88.19 107 SER A C 1
ATOM 799 O O . SER A 1 107 ? -36.904 6.307 52.078 1.00 88.19 107 SER A O 1
ATOM 801 N N . VAL A 1 108 ? -36.704 4.448 50.844 1.00 89.69 108 VAL A N 1
ATOM 802 C CA . VAL A 1 108 ? -37.619 3.640 51.675 1.00 89.69 108 VAL A CA 1
ATOM 803 C C . VAL A 1 108 ? -37.034 3.408 53.069 1.00 89.69 108 VAL A C 1
ATOM 805 O O . VAL A 1 108 ? -37.752 3.532 54.064 1.00 89.69 108 VAL A O 1
ATOM 808 N N . LEU A 1 109 ? -35.734 3.113 53.160 1.00 89.12 109 LEU A N 1
ATOM 809 C CA . LEU A 1 109 ? -35.043 2.937 54.439 1.00 89.12 109 LEU A CA 1
ATOM 810 C C . LEU A 1 109 ? -35.075 4.219 55.275 1.00 89.12 109 LEU A C 1
ATOM 812 O O . LEU A 1 109 ? -35.381 4.148 56.464 1.00 89.12 109 LEU A O 1
ATOM 816 N N . SER A 1 110 ? -34.888 5.396 54.671 1.00 84.62 110 SER A N 1
ATOM 817 C CA . SER A 1 110 ? -35.055 6.669 55.386 1.00 84.62 110 SER A CA 1
ATOM 818 C C . SER A 1 110 ? -36.431 6.786 56.048 1.00 84.62 110 SER A C 1
ATOM 820 O O . SER A 1 110 ? -36.531 7.242 57.187 1.00 84.62 110 SER A O 1
ATOM 822 N N . GLY A 1 111 ? -37.489 6.308 55.383 1.00 84.62 111 GLY A N 1
ATOM 823 C CA . GLY A 1 111 ? -38.835 6.232 55.952 1.00 84.62 111 GLY A CA 1
ATOM 824 C C . GLY A 1 111 ? -38.917 5.353 57.207 1.00 84.62 111 GLY A C 1
ATOM 825 O O . GLY A 1 111 ? -39.558 5.744 58.181 1.00 84.62 111 GLY A O 1
ATOM 826 N N . LEU A 1 112 ? -38.222 4.212 57.240 1.00 85.00 112 LEU A N 1
ATOM 827 C CA . LEU A 1 112 ? -38.148 3.343 58.426 1.00 85.00 112 LEU A CA 1
ATOM 828 C C . LEU A 1 112 ? -37.358 3.981 59.581 1.00 85.00 112 LEU A C 1
ATOM 830 O O . LEU A 1 112 ? -37.726 3.809 60.745 1.00 85.00 112 LEU A O 1
ATOM 834 N N . GLY A 1 113 ? -36.334 4.778 59.266 1.00 81.56 113 GLY A N 1
ATOM 835 C CA . GLY A 1 113 ? -35.607 5.585 60.250 1.00 81.56 113 GLY A CA 1
ATOM 836 C C . GLY A 1 113 ? -36.522 6.529 61.034 1.00 81.56 113 GLY A C 1
ATOM 837 O O . GLY A 1 113 ? -36.376 6.684 62.246 1.00 81.56 113 GLY A O 1
ATOM 838 N N . THR A 1 114 ? -37.540 7.097 60.377 1.00 80.50 114 THR A N 1
ATOM 839 C CA . THR A 1 114 ? -38.482 8.035 61.021 1.00 80.50 114 THR A CA 1
ATOM 840 C C . THR A 1 114 ? -39.398 7.400 62.071 1.00 80.50 114 THR A C 1
ATOM 842 O O . THR A 1 114 ? -39.920 8.112 62.927 1.00 80.50 114 THR A O 1
ATOM 845 N N . ILE A 1 115 ? -39.571 6.073 62.047 1.00 82.50 115 ILE A N 1
ATOM 846 C CA . ILE A 1 115 ? -40.384 5.322 63.020 1.00 82.50 115 ILE A CA 1
ATOM 847 C C . ILE A 1 115 ? -39.535 4.606 64.085 1.00 82.50 115 ILE A C 1
ATOM 849 O O . ILE A 1 115 ? -40.055 3.783 64.836 1.00 82.50 115 ILE A O 1
ATOM 853 N N . GLY A 1 116 ? -38.242 4.943 64.185 1.00 76.50 116 GLY A N 1
ATOM 854 C CA . GLY A 1 116 ? -37.353 4.515 65.270 1.00 76.50 116 GLY A CA 1
ATOM 855 C C . GLY A 1 116 ? -36.561 3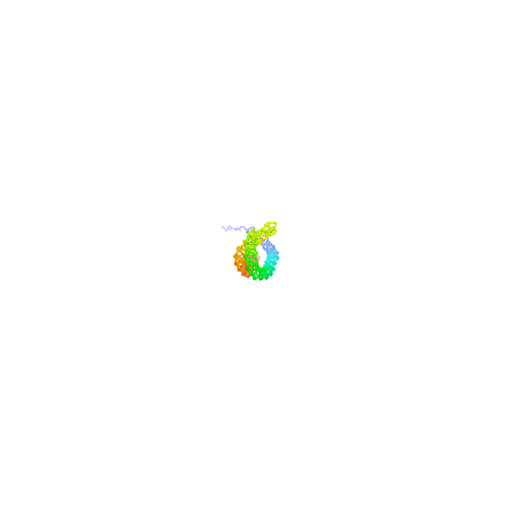.229 65.016 1.00 76.50 116 GLY A C 1
ATOM 856 O O . GLY A 1 116 ? -35.993 2.686 65.963 1.00 76.50 116 GLY A O 1
ATOM 857 N N . ILE A 1 117 ? -36.510 2.733 63.775 1.00 83.50 117 ILE A N 1
ATOM 858 C CA . ILE A 1 117 ? -35.638 1.614 63.387 1.00 83.50 117 ILE A CA 1
ATOM 859 C C . ILE A 1 117 ? -34.310 2.190 62.883 1.00 83.50 117 ILE A C 1
ATOM 861 O O . ILE A 1 117 ? -34.299 2.927 61.902 1.00 83.50 117 ILE A O 1
ATOM 865 N N . ASP A 1 118 ? -33.189 1.847 63.520 1.00 86.12 118 ASP A N 1
ATOM 866 C CA . ASP A 1 118 ? -31.867 2.267 63.039 1.00 86.12 118 ASP A CA 1
ATOM 867 C C . ASP A 1 118 ? -31.478 1.486 61.775 1.00 86.12 118 ASP A C 1
ATOM 869 O O . ASP A 1 118 ? -31.194 0.288 61.814 1.00 86.12 118 ASP A O 1
ATOM 873 N N . VAL A 1 119 ? -31.505 2.183 60.640 1.00 87.69 119 VAL A N 1
ATOM 874 C CA . VAL A 1 119 ? -31.116 1.676 59.314 1.00 87.69 119 VAL A CA 1
ATOM 875 C C . VAL A 1 119 ? -30.084 2.583 58.643 1.00 87.69 119 VAL A C 1
ATOM 877 O O . VAL A 1 119 ? -29.859 2.492 57.437 1.00 87.69 119 VAL A O 1
ATOM 880 N N . THR A 1 120 ? -29.458 3.467 59.421 1.00 84.06 120 THR A N 1
ATOM 881 C CA . THR A 1 120 ? -28.658 4.588 58.914 1.00 84.06 120 THR A CA 1
ATOM 882 C C . THR A 1 120 ? -27.465 4.107 58.083 1.00 84.06 120 THR A C 1
ATOM 884 O O . THR A 1 120 ? -27.257 4.590 56.975 1.00 84.06 120 THR A O 1
ATOM 887 N N . GLY A 1 121 ? -26.760 3.066 58.547 1.00 86.06 121 GLY A N 1
ATOM 888 C CA . GLY A 1 121 ? -25.652 2.462 57.793 1.00 86.06 121 GLY A CA 1
ATOM 889 C C . GLY A 1 121 ? -26.090 1.814 56.474 1.00 86.06 121 GLY A C 1
ATOM 890 O O . GLY A 1 121 ? -25.445 2.003 55.451 1.00 86.06 121 GLY A O 1
ATOM 891 N N . MET A 1 122 ? -27.241 1.128 56.452 1.00 90.12 122 MET A N 1
ATOM 892 C CA . MET A 1 122 ? -27.765 0.536 55.211 1.00 90.12 122 MET A CA 1
ATOM 893 C C . MET A 1 122 ? -28.168 1.611 54.196 1.00 90.12 122 MET A C 1
ATOM 895 O O . MET A 1 122 ? -27.963 1.438 52.997 1.00 90.12 122 MET A O 1
ATOM 899 N N . GLN A 1 123 ? -28.740 2.724 54.662 1.00 89.38 123 GLN A N 1
ATOM 900 C CA . GLN A 1 123 ? -29.096 3.847 53.798 1.00 89.38 123 GLN A CA 1
ATOM 901 C C . GLN A 1 123 ? -27.857 4.432 53.102 1.00 89.38 123 GLN A C 1
ATOM 903 O O . GLN A 1 123 ? -27.901 4.665 51.889 1.00 89.38 123 GLN A O 1
ATOM 908 N N . GLU A 1 124 ? -26.783 4.661 53.864 1.00 88.25 124 GLU A N 1
ATOM 909 C CA . GLU A 1 124 ? -25.506 5.165 53.352 1.00 88.25 124 GLU A CA 1
ATOM 910 C C . GLU A 1 124 ? -24.880 4.191 52.350 1.00 88.25 124 GLU A C 1
ATOM 912 O O . GLU A 1 124 ? -24.496 4.618 51.262 1.00 88.25 124 GLU A O 1
ATOM 917 N N . ASP A 1 125 ? -24.873 2.889 52.648 1.00 93.25 125 ASP A N 1
ATOM 918 C CA . ASP A 1 125 ? -24.348 1.860 51.743 1.00 93.25 125 ASP A CA 1
ATOM 919 C C . ASP A 1 125 ? -25.101 1.834 50.402 1.00 93.25 125 ASP A C 1
ATOM 921 O O . ASP A 1 125 ? -24.481 1.809 49.336 1.00 93.25 125 ASP A O 1
ATOM 925 N N . PHE A 1 126 ? -26.440 1.888 50.425 1.00 94.19 126 PHE A N 1
ATOM 926 C CA . PHE A 1 126 ? -27.240 1.898 49.197 1.00 94.19 126 PHE A CA 1
ATOM 927 C C . PHE A 1 126 ? -27.067 3.183 48.385 1.00 94.19 126 PHE A C 1
ATOM 929 O O . PHE A 1 126 ? -26.954 3.112 47.161 1.00 94.19 126 PHE A O 1
ATOM 936 N N . SER A 1 127 ? -27.010 4.343 49.045 1.00 91.44 127 SER A N 1
ATOM 937 C CA . SER A 1 127 ? -26.766 5.620 48.364 1.00 91.44 127 SER A CA 1
ATOM 938 C C . SER A 1 127 ? -25.355 5.679 47.768 1.00 91.44 127 SER A C 1
ATOM 940 O O . SER A 1 127 ? -25.182 6.109 46.626 1.00 91.44 127 SER A O 1
ATOM 942 N N . GLY A 1 128 ? -24.352 5.180 48.496 1.00 94.88 128 GLY A N 1
ATOM 943 C CA . GLY A 1 128 ? -22.980 5.066 48.009 1.00 94.88 128 GLY A CA 1
ATOM 944 C C . GLY A 1 128 ? -22.886 4.154 46.788 1.00 94.88 128 GLY A C 1
ATOM 945 O O . GLY A 1 128 ? -22.332 4.550 45.762 1.00 94.88 128 GLY A O 1
ATOM 946 N N . ALA A 1 129 ? -23.503 2.971 46.852 1.00 95.69 129 ALA A N 1
ATOM 947 C CA . ALA A 1 129 ? -23.559 2.041 45.728 1.00 95.69 129 ALA A CA 1
ATOM 948 C C . ALA A 1 129 ? -24.267 2.647 44.502 1.00 95.69 129 ALA A C 1
ATOM 950 O O . ALA A 1 129 ? -23.769 2.511 43.384 1.00 95.69 129 ALA A O 1
ATOM 951 N N . ALA A 1 130 ? -25.380 3.364 44.693 1.00 96.50 130 ALA A N 1
ATOM 952 C CA . ALA A 1 130 ? -26.065 4.072 43.612 1.00 96.50 130 ALA A CA 1
ATOM 953 C C . ALA A 1 130 ? -25.153 5.115 42.945 1.00 96.50 130 ALA A C 1
ATOM 955 O O . ALA A 1 130 ? -25.066 5.166 41.716 1.00 96.50 13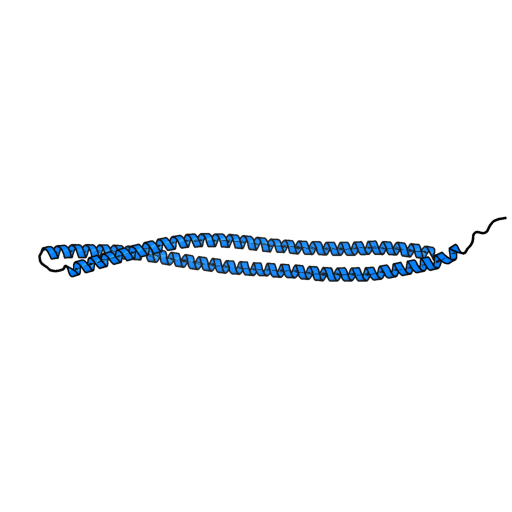0 ALA A O 1
ATOM 956 N N . SER A 1 131 ? -24.421 5.905 43.738 1.00 96.38 131 SER A N 1
ATOM 957 C CA . SER A 1 131 ? -23.461 6.890 43.225 1.00 96.38 131 SER A CA 1
ATOM 958 C C . SER A 1 131 ? -22.364 6.230 42.387 1.00 96.38 131 SER A C 1
ATOM 960 O O . SER A 1 131 ? -22.124 6.647 41.254 1.00 96.38 131 SER A O 1
ATOM 962 N N . SER A 1 132 ? -21.751 5.151 42.883 1.00 97.56 132 SER A N 1
ATOM 963 C CA . SER A 1 132 ? -20.702 4.424 42.153 1.00 97.56 132 SER A CA 1
ATOM 964 C C . SER A 1 132 ? -21.199 3.802 40.843 1.00 97.56 132 SER A C 1
ATOM 966 O O . SER A 1 132 ? -20.475 3.794 39.843 1.00 97.56 132 SER A O 1
ATOM 968 N N . LEU A 1 133 ? -22.438 3.302 40.808 1.00 97.44 133 LEU A N 1
ATOM 969 C CA . LEU A 1 133 ? -23.044 2.783 39.580 1.00 97.44 133 LEU A CA 1
ATOM 970 C C . LEU A 1 133 ? -23.305 3.898 38.557 1.00 97.44 133 LEU A C 1
ATOM 972 O O . LEU A 1 133 ? -23.040 3.699 37.370 1.00 97.44 133 LEU A O 1
ATOM 976 N N . ARG A 1 134 ? -23.751 5.086 38.994 1.00 96.69 134 ARG A N 1
ATOM 977 C CA . ARG A 1 134 ? -23.906 6.249 38.101 1.00 96.69 134 ARG A CA 1
ATOM 978 C C . ARG A 1 134 ? -22.576 6.724 37.539 1.00 96.69 134 ARG A C 1
ATOM 980 O O . ARG A 1 134 ? -22.497 6.995 36.345 1.00 96.69 134 ARG A O 1
ATOM 987 N N . GLU A 1 135 ? -21.534 6.788 38.362 1.00 97.06 135 GLU A N 1
ATOM 988 C CA . GLU A 1 135 ? -20.182 7.111 37.895 1.00 97.06 135 GLU A CA 1
ATOM 989 C C . GLU A 1 135 ? -19.697 6.095 36.854 1.00 97.06 135 GLU A C 1
ATOM 991 O O . GLU A 1 135 ? -19.196 6.480 35.798 1.00 97.06 135 GLU A O 1
ATOM 996 N N . SER A 1 136 ? -19.924 4.803 37.098 1.00 97.00 136 SER A N 1
ATOM 997 C CA . SER A 1 136 ? -19.576 3.735 36.153 1.00 97.00 136 SER A CA 1
ATOM 998 C C . SER A 1 136 ? -20.342 3.866 34.827 1.00 97.00 136 SER A C 1
ATOM 1000 O O . SER A 1 136 ? -19.745 3.759 33.758 1.00 97.00 136 SER A O 1
ATOM 1002 N N . SER A 1 137 ? -21.646 4.166 34.871 1.00 96.44 137 SER A N 1
ATOM 1003 C CA . SER A 1 137 ? -22.455 4.454 33.673 1.00 96.44 137 SER A CA 1
ATOM 1004 C C . SER A 1 137 ? -21.923 5.670 32.901 1.00 96.44 137 SER A C 1
ATOM 1006 O O . SER A 1 137 ? -21.778 5.622 31.679 1.00 96.44 137 SER A O 1
ATOM 1008 N N . GLN A 1 138 ? -21.545 6.747 33.594 1.00 95.75 138 GLN A N 1
ATOM 1009 C CA . GLN A 1 138 ? -20.953 7.922 32.952 1.00 95.75 138 GLN A CA 1
ATOM 1010 C C . GLN A 1 138 ? -19.623 7.595 32.261 1.00 95.75 138 GLN A C 1
ATOM 1012 O O . GLN A 1 138 ? -19.405 8.034 31.132 1.00 95.75 138 GLN A O 1
ATOM 1017 N N . GLN A 1 139 ? -18.759 6.795 32.890 1.00 96.81 139 GLN A N 1
ATOM 1018 C CA . GLN A 1 139 ? -17.500 6.343 32.288 1.00 96.81 139 GLN A CA 1
ATOM 1019 C C . GLN A 1 139 ? -17.730 5.464 31.050 1.00 96.81 139 GLN A C 1
ATOM 1021 O O . GLN A 1 139 ? -17.023 5.604 30.049 1.00 96.81 139 GLN A O 1
ATOM 1026 N N . LEU A 1 140 ? -18.744 4.596 31.074 1.00 96.25 140 LEU A N 1
ATOM 1027 C CA . LEU A 1 140 ? -19.144 3.809 29.906 1.00 96.25 140 LEU A CA 1
ATOM 1028 C C . LEU A 1 140 ? -19.635 4.700 28.760 1.00 96.25 140 LEU A C 1
ATOM 1030 O O . LEU A 1 140 ? -19.193 4.525 27.629 1.00 96.25 140 LEU A O 1
ATOM 1034 N N . ASN A 1 141 ? -20.457 5.711 29.044 1.00 93.62 141 ASN A N 1
ATOM 1035 C CA . ASN A 1 141 ? -20.906 6.668 28.026 1.00 93.62 141 ASN A CA 1
ATOM 1036 C C . ASN A 1 141 ? -19.738 7.474 27.432 1.00 93.62 141 ASN A C 1
ATOM 1038 O O . ASN A 1 141 ? -19.692 7.709 26.226 1.00 93.62 141 ASN A O 1
ATOM 1042 N N . GLN A 1 142 ? -18.759 7.862 28.253 1.00 95.25 142 GLN A N 1
ATOM 1043 C CA . GLN A 1 142 ? -17.525 8.493 27.768 1.00 95.25 142 GLN A CA 1
ATOM 1044 C C . GLN A 1 142 ? -16.701 7.543 26.886 1.00 95.25 142 GLN A C 1
ATOM 1046 O O . GLN A 1 142 ? -16.123 7.967 25.882 1.00 95.25 142 GLN A O 1
ATOM 1051 N N . THR A 1 143 ? -16.670 6.256 27.236 1.00 94.44 143 THR A N 1
ATOM 1052 C CA . THR A 1 143 ? -16.009 5.218 26.435 1.00 94.44 143 THR A CA 1
ATOM 1053 C C . THR A 1 143 ? -16.702 5.056 25.082 1.00 94.44 143 THR A C 1
ATOM 1055 O O . THR A 1 143 ? -16.020 5.078 24.062 1.00 94.44 143 THR A O 1
ATOM 1058 N N . ALA A 1 144 ? -18.038 4.996 25.047 1.00 93.06 144 ALA A N 1
ATOM 1059 C CA . ALA A 1 144 ? -18.814 4.958 23.805 1.00 93.06 144 ALA A CA 1
ATOM 1060 C C . ALA A 1 144 ? -18.509 6.166 22.902 1.00 93.06 144 ALA A C 1
ATOM 1062 O O . ALA A 1 144 ? -18.173 5.992 21.733 1.00 93.06 144 ALA A O 1
ATOM 1063 N N . GLY A 1 145 ? -18.495 7.382 23.459 1.00 93.56 145 GLY A N 1
ATOM 1064 C CA . GLY A 1 145 ? -18.133 8.581 22.693 1.00 93.56 145 GLY A CA 1
ATOM 1065 C C . GLY A 1 145 ? -16.695 8.555 22.154 1.00 93.56 145 GLY A C 1
ATOM 1066 O O . GLY A 1 145 ? -16.417 9.079 21.077 1.00 93.56 145 GLY A O 1
ATOM 1067 N N . SER A 1 146 ? -15.766 7.911 22.865 1.00 94.69 146 SER A N 1
ATOM 1068 C CA . SER A 1 146 ? -14.391 7.720 22.383 1.00 94.69 146 SER A CA 1
ATOM 1069 C C . SER A 1 146 ? -14.312 6.697 21.242 1.00 94.69 146 SER A C 1
ATOM 1071 O O . SER A 1 146 ? -13.534 6.883 20.307 1.00 94.69 146 SER A O 1
ATOM 1073 N N . LEU A 1 147 ? -15.123 5.636 21.287 1.00 94.69 147 LEU A N 1
ATOM 1074 C CA . LEU A 1 147 ? -15.226 4.643 20.211 1.00 94.69 147 LEU A CA 1
ATOM 1075 C C . LEU A 1 147 ? -15.808 5.254 18.927 1.00 94.69 147 LEU A C 1
ATOM 1077 O O . LEU A 1 147 ? -15.292 5.002 17.840 1.00 94.69 147 LEU A O 1
ATOM 1081 N N . GLU A 1 148 ? -16.795 6.142 19.042 1.00 91.88 148 GLU A N 1
ATOM 1082 C CA . GLU A 1 148 ? -17.352 6.880 17.900 1.00 91.88 148 GLU A CA 1
ATOM 1083 C C . GLU A 1 148 ? -16.286 7.751 17.197 1.00 91.88 148 GLU A C 1
ATOM 1085 O O . GLU A 1 148 ? -16.169 7.774 15.965 1.00 91.88 148 GLU A O 1
ATOM 1090 N N . GLN A 1 149 ? -15.421 8.412 17.976 1.00 93.81 149 GLN A N 1
ATOM 1091 C CA . GLN A 1 149 ? -14.278 9.160 17.436 1.00 93.81 149 GLN A CA 1
ATOM 1092 C C . GLN A 1 149 ? -13.267 8.239 16.733 1.00 93.81 149 GLN A C 1
ATOM 1094 O O . GLN A 1 149 ? -12.705 8.604 15.692 1.00 93.81 149 GLN A O 1
ATOM 1099 N N . GLN A 1 150 ? -13.048 7.030 17.259 1.00 93.06 150 GLN A N 1
ATOM 1100 C CA . GLN A 1 150 ? -12.198 6.033 16.605 1.00 93.06 150 GLN A CA 1
ATOM 1101 C C . GLN A 1 150 ? -12.794 5.560 15.274 1.00 93.06 150 GLN A C 1
ATOM 1103 O O . GLN A 1 150 ? -12.052 5.496 14.297 1.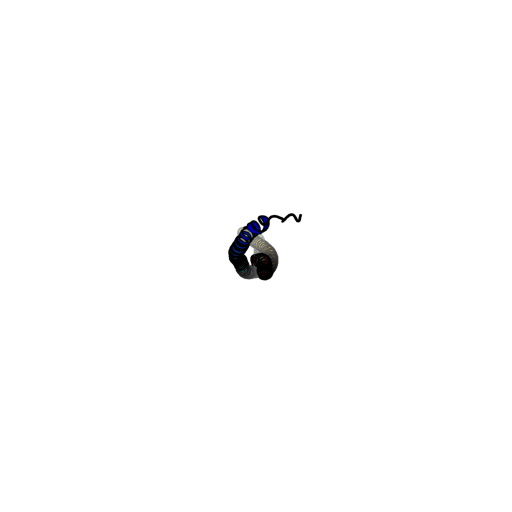00 93.06 150 GLN A O 1
ATOM 1108 N N . LYS A 1 151 ? -14.113 5.338 15.173 1.00 92.50 151 LYS A N 1
ATOM 1109 C CA . LYS A 1 151 ? -14.784 4.995 13.898 1.00 92.50 151 LYS A CA 1
ATOM 1110 C C . LYS A 1 151 ? -14.567 6.062 12.834 1.00 92.50 151 LYS A C 1
ATOM 1112 O O . LYS A 1 151 ? -14.184 5.753 11.707 1.00 92.50 151 LYS A O 1
ATOM 1117 N N . THR A 1 152 ? -14.712 7.331 13.209 1.00 92.31 152 THR A N 1
ATOM 1118 C CA . THR A 1 152 ? -14.411 8.449 12.301 1.00 92.31 152 THR A CA 1
ATOM 1119 C C . THR A 1 152 ? -12.951 8.410 11.838 1.00 92.31 152 THR A C 1
ATOM 1121 O O . THR A 1 152 ? -12.657 8.590 10.656 1.00 92.31 152 THR A O 1
ATOM 1124 N N . THR A 1 153 ? -12.024 8.117 12.754 1.00 93.75 153 THR A N 1
ATOM 1125 C CA . THR A 1 153 ? -10.600 7.959 12.428 1.00 93.75 153 THR A CA 1
ATOM 1126 C C . THR A 1 153 ? -10.360 6.798 11.459 1.00 93.75 153 THR A C 1
ATOM 1128 O O . THR A 1 153 ? -9.627 6.968 10.485 1.00 93.75 153 THR A O 1
ATOM 1131 N N . PHE A 1 154 ? -10.997 5.643 11.670 1.00 94.25 154 PHE A N 1
ATOM 1132 C CA . PHE A 1 154 ? -10.890 4.491 10.772 1.00 94.25 154 PHE A CA 1
ATOM 1133 C C . PHE A 1 154 ? -11.459 4.776 9.384 1.00 94.25 154 PHE A C 1
ATOM 1135 O O . PHE A 1 154 ? -10.820 4.430 8.393 1.00 94.25 154 PHE A O 1
ATOM 1142 N N . SER A 1 155 ? -12.590 5.477 9.293 1.00 92.94 155 SER A N 1
ATOM 1143 C CA . SER A 1 155 ? -13.156 5.906 8.011 1.00 92.94 155 SER A CA 1
ATOM 1144 C C . SER A 1 155 ? -12.172 6.776 7.221 1.00 92.94 155 SER A C 1
ATOM 1146 O O . SER A 1 155 ? -11.971 6.553 6.027 1.00 92.94 155 SER A O 1
ATOM 1148 N N . ASN A 1 156 ? -11.517 7.735 7.882 1.00 95.06 156 ASN A N 1
ATOM 1149 C CA . ASN A 1 156 ? -10.506 8.581 7.241 1.00 95.06 156 ASN A CA 1
ATOM 1150 C C . ASN A 1 156 ? -9.284 7.762 6.796 1.00 95.06 156 ASN A C 1
ATOM 1152 O O . ASN A 1 156 ? -8.834 7.895 5.661 1.00 95.06 156 ASN A O 1
ATOM 1156 N N . LEU A 1 157 ? -8.790 6.856 7.647 1.00 95.75 157 LEU A N 1
ATOM 1157 C CA . LEU A 1 157 ? -7.683 5.956 7.302 1.00 95.75 157 LEU A CA 1
ATOM 1158 C C . LEU A 1 157 ? -8.006 5.069 6.094 1.00 95.75 157 LEU A C 1
ATOM 1160 O O . LEU A 1 157 ? -7.154 4.859 5.232 1.00 95.75 157 LEU A O 1
ATOM 1164 N N . LYS A 1 158 ? -9.239 4.567 6.008 1.00 95.00 158 LYS A N 1
ATOM 1165 C CA . LYS A 1 158 ? -9.712 3.761 4.881 1.00 95.00 158 LYS A CA 1
ATOM 1166 C C . LYS A 1 158 ? -9.749 4.571 3.589 1.00 95.00 158 LYS A C 1
ATOM 1168 O O . LYS A 1 158 ? -9.325 4.078 2.544 1.00 95.00 158 LYS A O 1
ATOM 1173 N N . GLN A 1 159 ? -10.193 5.826 3.653 1.00 96.44 159 GLN A N 1
ATOM 1174 C CA . GLN A 1 159 ? -10.126 6.734 2.511 1.00 96.44 159 GLN A CA 1
ATOM 1175 C C . GLN A 1 159 ? -8.673 6.965 2.065 1.00 96.44 159 GLN A C 1
ATOM 1177 O O . GLN A 1 159 ? -8.362 6.782 0.886 1.00 96.44 159 GLN A O 1
ATOM 1182 N N . ASP A 1 160 ? -7.773 7.291 2.995 1.00 96.56 160 ASP A N 1
ATOM 1183 C CA . ASP A 1 160 ? -6.351 7.512 2.702 1.00 96.56 160 ASP A CA 1
ATOM 1184 C C . ASP A 1 160 ? -5.701 6.275 2.063 1.00 96.56 160 ASP A C 1
ATOM 1186 O O . ASP A 1 160 ? -4.917 6.384 1.112 1.00 96.56 160 ASP A O 1
ATOM 1190 N N . LEU A 1 161 ? -6.057 5.080 2.542 1.00 96.62 161 LEU A N 1
ATOM 1191 C CA . LEU A 1 161 ? -5.598 3.811 1.986 1.00 96.62 161 LEU A CA 1
ATOM 1192 C C . LEU A 1 161 ? -6.071 3.621 0.544 1.00 96.62 161 LEU A C 1
ATOM 1194 O O . LEU A 1 161 ? -5.271 3.261 -0.326 1.00 96.62 161 LEU A O 1
ATOM 1198 N N . GLN A 1 162 ? -7.346 3.893 0.261 1.00 95.25 162 GLN A N 1
ATOM 1199 C CA . GLN A 1 162 ? -7.891 3.805 -1.095 1.00 95.25 162 GLN A CA 1
ATOM 1200 C C . GLN A 1 162 ? -7.201 4.787 -2.047 1.00 95.25 162 GLN A C 1
ATOM 1202 O O . GLN A 1 162 ? -6.832 4.414 -3.167 1.00 95.25 162 GLN A O 1
ATOM 1207 N N . GLU A 1 163 ? -6.957 6.019 -1.599 1.00 97.44 163 GLU A N 1
ATOM 1208 C CA . GLU A 1 163 ? -6.206 7.007 -2.371 1.00 97.44 163 GLU A CA 1
ATOM 1209 C C . GLU A 1 163 ? -4.769 6.547 -2.642 1.00 97.44 163 GLU A C 1
ATOM 1211 O O . GLU A 1 163 ? -4.268 6.676 -3.766 1.00 97.44 163 GLU A O 1
ATOM 1216 N N . MET A 1 164 ? -4.098 5.979 -1.637 1.00 97.06 164 MET A N 1
ATOM 1217 C CA . MET A 1 164 ? -2.746 5.444 -1.776 1.00 97.06 164 MET A CA 1
ATOM 1218 C C . MET A 1 164 ? -2.702 4.295 -2.786 1.00 97.06 164 MET A C 1
ATOM 1220 O O . MET A 1 164 ? -1.867 4.311 -3.694 1.00 97.06 164 MET A O 1
ATOM 1224 N N . LYS A 1 165 ? -3.641 3.349 -2.696 1.00 96.69 165 LYS A N 1
ATOM 1225 C CA . LYS A 1 165 ? -3.775 2.237 -3.645 1.00 96.69 165 LYS A CA 1
ATOM 1226 C C . LYS A 1 165 ? -3.973 2.748 -5.075 1.00 96.69 165 LYS A C 1
ATOM 1228 O O . LYS A 1 165 ? -3.319 2.269 -6.002 1.00 96.69 165 LYS A O 1
ATOM 1233 N N . GLY A 1 166 ? -4.803 3.777 -5.259 1.00 96.88 166 GLY A N 1
ATOM 1234 C CA . GLY A 1 166 ? -4.996 4.437 -6.553 1.00 96.88 166 GLY A CA 1
ATOM 1235 C C . GLY A 1 166 ? -3.713 5.069 -7.110 1.00 96.88 166 GLY A C 1
ATOM 1236 O O . GLY A 1 166 ? -3.378 4.883 -8.288 1.00 96.88 166 GLY A O 1
ATOM 1237 N N . LYS A 1 167 ? -2.949 5.771 -6.265 1.00 97.81 167 LYS A N 1
ATOM 1238 C CA . LYS A 1 167 ? -1.662 6.383 -6.645 1.00 97.81 167 LYS A CA 1
ATOM 1239 C C . LYS A 1 167 ? -0.626 5.330 -7.042 1.00 97.81 167 LYS A C 1
ATOM 1241 O O . LYS A 1 167 ? 0.013 5.483 -8.083 1.00 97.81 167 LYS A O 1
ATOM 1246 N N . ILE A 1 168 ? -0.491 4.251 -6.271 1.00 97.19 168 ILE A N 1
ATOM 1247 C CA . ILE A 1 168 ? 0.446 3.154 -6.568 1.00 97.19 168 ILE A CA 1
ATOM 1248 C C . ILE A 1 168 ? 0.091 2.478 -7.889 1.00 97.19 168 ILE A C 1
ATOM 1250 O O . ILE A 1 168 ? 0.962 2.304 -8.745 1.00 97.19 168 ILE A O 1
ATOM 1254 N N . ARG A 1 169 ? -1.194 2.186 -8.110 1.00 96.44 169 ARG A N 1
ATOM 1255 C CA . ARG A 1 169 ? -1.660 1.606 -9.371 1.00 96.44 169 ARG A CA 1
ATOM 1256 C C . ARG A 1 169 ? -1.283 2.481 -10.566 1.00 96.44 169 ARG A C 1
ATOM 1258 O O . ARG A 1 169 ? -0.735 1.980 -11.548 1.00 96.44 169 ARG A O 1
ATOM 1265 N N . THR A 1 170 ? -1.512 3.788 -10.450 1.00 97.75 170 THR A N 1
ATOM 1266 C CA . THR A 1 170 ? -1.162 4.771 -11.486 1.00 97.75 170 THR A CA 1
ATOM 1267 C C . THR A 1 170 ? 0.347 4.800 -11.752 1.00 97.75 170 THR A C 1
ATOM 1269 O O . THR A 1 170 ? 0.779 4.808 -12.908 1.00 97.75 170 THR A O 1
ATOM 1272 N N . GLN A 1 171 ? 1.179 4.763 -10.705 1.00 97.12 171 GLN A N 1
ATOM 1273 C CA . GLN A 1 171 ? 2.637 4.693 -10.851 1.00 97.12 171 GLN A CA 1
ATOM 1274 C C . GLN A 1 171 ? 3.082 3.399 -11.542 1.00 97.12 171 GLN A C 1
ATOM 1276 O O . GLN A 1 171 ? 3.916 3.439 -12.448 1.00 97.12 171 GLN A O 1
ATOM 1281 N N . ARG A 1 172 ? 2.494 2.253 -11.183 1.00 97.06 172 ARG A N 1
ATOM 1282 C CA . ARG A 1 172 ? 2.787 0.959 -11.814 1.00 97.06 172 ARG A CA 1
ATOM 1283 C C . ARG A 1 172 ? 2.415 0.938 -13.297 1.00 97.06 172 ARG A C 1
ATOM 1285 O O . ARG A 1 172 ? 3.159 0.378 -14.105 1.00 97.06 172 ARG A O 1
ATOM 1292 N N . GLU A 1 173 ? 1.278 1.526 -13.661 1.00 96.81 173 GLU A N 1
ATOM 1293 C CA . GLU A 1 173 ? 0.846 1.671 -15.056 1.00 96.81 173 GLU A CA 1
ATOM 1294 C C . GLU A 1 173 ? 1.791 2.598 -15.833 1.00 96.81 173 GLU A C 1
ATOM 1296 O O . GLU A 1 173 ? 2.247 2.238 -16.921 1.00 96.81 173 GLU A O 1
ATOM 1301 N N . THR A 1 174 ? 2.176 3.728 -15.231 1.00 97.25 174 THR A N 1
ATOM 1302 C CA . THR A 1 174 ? 3.152 4.672 -15.799 1.00 97.25 174 THR A CA 1
ATOM 1303 C C . THR A 1 174 ? 4.493 3.992 -16.058 1.00 97.25 174 THR A C 1
ATOM 1305 O O . THR A 1 174 ? 5.021 4.092 -17.160 1.00 97.25 174 THR A O 1
ATOM 1308 N N . LEU A 1 175 ? 5.015 3.211 -15.106 1.00 96.75 175 LEU A N 1
ATOM 1309 C CA . LEU A 1 175 ? 6.238 2.429 -15.310 1.00 96.75 175 LEU A CA 1
ATOM 1310 C C . LEU A 1 175 ? 6.112 1.426 -16.461 1.00 96.75 175 LEU A C 1
ATOM 1312 O O . LEU A 1 175 ? 7.073 1.213 -17.198 1.00 96.75 175 LEU A O 1
ATOM 1316 N N . GLY A 1 176 ? 4.938 0.818 -16.647 1.00 96.50 176 GLY A N 1
ATOM 1317 C CA . GLY A 1 176 ? 4.677 -0.053 -17.792 1.00 96.50 176 GLY A CA 1
ATOM 1318 C C . GLY A 1 176 ? 4.745 0.684 -19.131 1.00 96.50 176 GLY A C 1
ATOM 1319 O O . GLY A 1 176 ? 5.305 0.158 -20.093 1.00 96.50 176 GLY A O 1
ATOM 1320 N N . GLN A 1 177 ? 4.238 1.915 -19.187 1.00 97.56 177 GLN A N 1
ATOM 1321 C CA . GLN A 1 177 ? 4.361 2.774 -20.366 1.00 97.56 177 GLN A CA 1
ATOM 1322 C C . GLN A 1 177 ? 5.810 3.221 -20.584 1.00 97.56 177 GLN A C 1
ATOM 1324 O O . GLN A 1 177 ? 6.316 3.119 -21.697 1.00 97.56 177 GLN A O 1
ATOM 1329 N N . THR A 1 178 ? 6.509 3.641 -19.525 1.00 96.00 178 THR A N 1
ATOM 1330 C CA . THR A 1 178 ? 7.933 3.999 -19.570 1.00 96.00 178 THR A CA 1
ATOM 1331 C C . THR A 1 178 ? 8.780 2.847 -20.100 1.00 96.00 178 THR A C 1
ATOM 1333 O O . THR A 1 178 ? 9.620 3.075 -20.968 1.00 96.00 178 THR A O 1
ATOM 1336 N 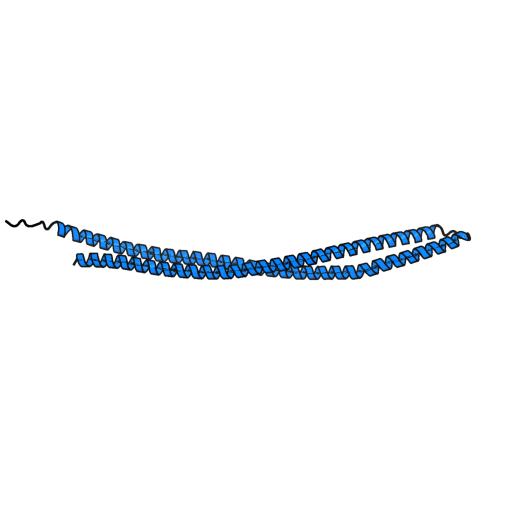N . LYS A 1 179 ? 8.518 1.611 -19.650 1.00 97.38 179 LYS A N 1
ATOM 1337 C CA . LYS A 1 179 ? 9.161 0.396 -20.170 1.00 97.38 179 LYS A CA 1
ATOM 1338 C C . LYS A 1 179 ? 9.028 0.317 -21.689 1.00 97.38 179 LYS A C 1
ATOM 1340 O O . LYS A 1 179 ? 10.037 0.250 -22.381 1.00 97.38 179 LYS A O 1
ATOM 1345 N N . LYS A 1 180 ? 7.795 0.392 -22.197 1.00 97.31 180 LYS A N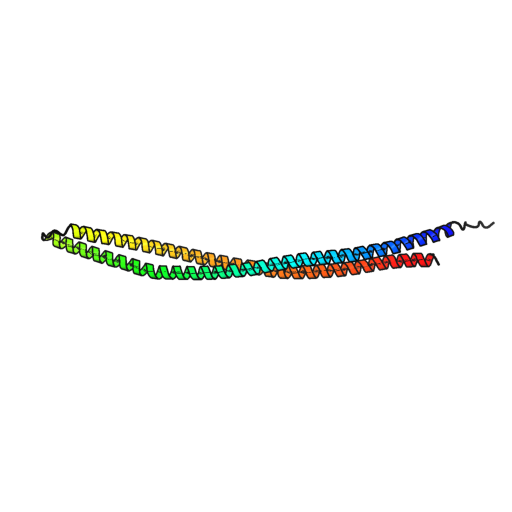 1
ATOM 1346 C CA . LYS A 1 180 ? 7.508 0.317 -23.634 1.00 97.31 180 LYS A CA 1
ATOM 1347 C C . LYS A 1 180 ? 8.222 1.424 -24.416 1.00 97.31 180 LYS A C 1
ATOM 1349 O O . LYS A 1 180 ? 8.886 1.141 -25.405 1.00 97.31 180 LYS A O 1
ATOM 1354 N N . THR A 1 181 ? 8.156 2.666 -23.936 1.00 97.44 181 THR A N 1
ATOM 1355 C CA . THR A 1 181 ? 8.841 3.805 -24.565 1.00 97.44 181 THR A CA 1
ATOM 1356 C C . THR A 1 181 ? 10.351 3.595 -24.632 1.00 97.44 181 THR A C 1
ATOM 1358 O O . THR A 1 181 ? 10.972 3.909 -25.643 1.00 97.44 181 THR A O 1
ATOM 1361 N N . ILE A 1 182 ? 10.959 3.054 -23.575 1.00 95.38 182 ILE A N 1
ATOM 1362 C CA . ILE A 1 182 ? 12.390 2.739 -23.561 1.00 95.38 182 ILE A CA 1
ATOM 1363 C C . ILE A 1 182 ? 12.705 1.676 -24.613 1.00 95.38 182 ILE A C 1
ATOM 1365 O O . ILE A 1 182 ? 13.637 1.858 -25.391 1.00 95.38 182 ILE A O 1
ATOM 1369 N N . GLU A 1 183 ? 11.922 0.602 -24.696 1.00 95.75 183 GLU A N 1
ATOM 1370 C CA . GLU A 1 183 ? 12.115 -0.421 -25.730 1.00 95.75 183 GLU A CA 1
ATOM 1371 C C . GLU A 1 183 ? 12.038 0.159 -27.147 1.00 95.75 183 GLU A C 1
ATOM 1373 O O . GLU A 1 183 ? 12.915 -0.121 -27.970 1.00 95.75 183 GLU A O 1
ATOM 1378 N N . ASP A 1 184 ? 11.055 1.022 -27.404 1.00 96.81 184 ASP A N 1
ATOM 1379 C CA . ASP A 1 184 ? 10.882 1.696 -28.691 1.00 96.81 184 ASP A CA 1
ATOM 1380 C C . ASP A 1 184 ? 12.077 2.613 -29.014 1.00 96.81 184 ASP A C 1
ATOM 1382 O O . ASP A 1 184 ? 12.622 2.564 -30.120 1.00 96.81 184 ASP A O 1
ATOM 1386 N N . VAL A 1 185 ? 12.548 3.406 -28.045 1.00 96.12 185 VAL A N 1
ATOM 1387 C CA . VAL A 1 185 ? 13.714 4.292 -28.207 1.00 96.12 185 VAL A CA 1
ATOM 1388 C C . VAL A 1 185 ? 14.981 3.491 -28.500 1.00 96.12 185 VAL A C 1
ATOM 1390 O O . VAL A 1 185 ? 15.710 3.829 -29.431 1.00 96.12 185 VAL A O 1
ATOM 1393 N N . PHE A 1 186 ? 15.248 2.412 -27.763 1.00 95.62 186 PHE A N 1
ATOM 1394 C CA . PHE A 1 186 ? 16.421 1.573 -28.020 1.00 95.62 186 PHE A CA 1
ATOM 1395 C C . PHE A 1 186 ? 16.352 0.899 -29.396 1.00 95.62 186 PHE A C 1
ATOM 1397 O O . PHE A 1 186 ? 17.363 0.838 -30.097 1.00 95.62 186 PHE A O 1
ATOM 1404 N N . SER A 1 187 ? 15.168 0.450 -29.820 1.00 93.56 187 SER A N 1
ATOM 1405 C CA . SER A 1 187 ? 14.951 -0.083 -31.170 1.00 93.56 187 SER A CA 1
ATOM 1406 C C . SER A 1 187 ? 15.264 0.962 -32.249 1.00 93.56 187 SER A C 1
ATOM 1408 O O . SER A 1 187 ? 16.025 0.694 -33.183 1.00 93.56 187 SER A O 1
ATOM 1410 N N . LEU A 1 188 ? 14.772 2.194 -32.082 1.00 95.62 188 LEU A N 1
ATOM 1411 C CA . LEU A 1 188 ? 15.059 3.308 -32.989 1.00 95.62 188 LEU A CA 1
ATOM 1412 C C . LEU A 1 188 ? 16.550 3.654 -33.035 1.00 95.62 188 LEU A C 1
ATOM 1414 O O . LEU A 1 188 ? 17.095 3.836 -34.124 1.00 95.62 188 LEU A O 1
ATOM 1418 N N . ILE A 1 189 ? 17.228 3.707 -31.885 1.00 93.19 189 ILE A N 1
ATOM 1419 C CA . ILE A 1 189 ? 18.669 3.990 -31.820 1.00 93.19 189 ILE A CA 1
ATOM 1420 C C . ILE A 1 189 ? 19.460 2.902 -32.552 1.00 93.19 189 ILE A C 1
ATOM 1422 O O . ILE A 1 189 ? 20.376 3.221 -33.309 1.00 93.19 189 ILE A O 1
ATOM 1426 N N . LYS A 1 190 ? 19.094 1.624 -32.395 1.00 90.00 190 LYS A N 1
ATOM 1427 C CA . LYS A 1 190 ? 19.730 0.527 -33.136 1.00 90.00 190 LYS A CA 1
ATOM 1428 C C . LYS A 1 190 ? 19.581 0.695 -34.643 1.00 90.00 190 LYS A C 1
ATOM 1430 O O . LYS A 1 190 ? 20.573 0.600 -35.364 1.00 90.00 190 LYS A O 1
ATOM 1435 N N . ILE A 1 191 ? 18.370 0.986 -35.120 1.00 92.50 191 ILE A N 1
ATOM 1436 C CA . ILE A 1 191 ? 18.110 1.219 -36.547 1.00 92.50 191 ILE A CA 1
ATOM 1437 C C . ILE A 1 191 ? 18.921 2.420 -37.048 1.00 92.50 191 ILE A C 1
ATOM 1439 O O . ILE A 1 191 ? 19.578 2.329 -38.086 1.00 92.50 191 ILE A O 1
ATOM 1443 N N . ALA A 1 192 ? 18.931 3.523 -36.298 1.00 91.50 192 ALA A N 1
ATOM 1444 C CA . ALA A 1 192 ? 19.702 4.714 -36.636 1.00 91.50 192 ALA A CA 1
ATOM 1445 C C . ALA A 1 192 ? 21.210 4.422 -36.703 1.00 91.50 192 ALA A C 1
ATOM 1447 O O . ALA A 1 192 ? 21.871 4.865 -37.641 1.00 91.50 192 ALA A O 1
ATOM 1448 N N . ASN A 1 193 ? 21.746 3.632 -35.769 1.00 88.50 193 ASN A N 1
ATOM 1449 C CA . ASN A 1 193 ? 23.151 3.228 -35.762 1.00 88.50 193 ASN A CA 1
ATOM 1450 C C . ASN A 1 193 ? 23.503 2.363 -36.985 1.00 88.50 193 ASN A C 1
ATOM 1452 O O . ASN A 1 193 ? 24.531 2.585 -37.621 1.00 88.50 193 ASN A O 1
ATOM 1456 N N . VAL A 1 194 ? 22.630 1.424 -37.368 1.00 88.94 194 VAL A N 1
ATOM 1457 C CA . VAL A 1 194 ? 22.809 0.601 -38.579 1.00 88.94 194 VAL A CA 1
ATOM 1458 C C . VAL A 1 194 ? 22.769 1.458 -39.848 1.00 88.94 194 VAL A C 1
ATOM 1460 O O . VAL A 1 194 ? 23.624 1.304 -40.721 1.00 88.94 194 VAL A O 1
ATOM 1463 N N . LEU A 1 195 ? 21.817 2.390 -39.954 1.00 91.25 195 LEU A N 1
ATOM 1464 C CA . LEU A 1 195 ? 21.724 3.308 -41.093 1.00 91.25 195 LEU A CA 1
ATOM 1465 C C . LEU A 1 195 ? 22.947 4.223 -41.186 1.00 91.25 195 LEU A C 1
ATOM 1467 O O . LEU A 1 195 ? 23.520 4.375 -42.264 1.00 91.25 195 LEU A O 1
ATOM 1471 N N . PHE A 1 196 ? 23.375 4.798 -40.062 1.00 90.19 196 PHE A N 1
ATOM 1472 C CA . PHE A 1 196 ? 24.576 5.624 -39.997 1.00 90.19 196 PHE A CA 1
ATOM 1473 C C . PHE A 1 196 ? 25.812 4.831 -40.429 1.00 90.19 196 PHE A C 1
ATOM 1475 O O . PHE A 1 196 ? 26.573 5.293 -41.279 1.00 90.19 196 PHE A O 1
ATOM 1482 N N . PHE A 1 197 ? 25.968 3.608 -39.917 1.00 89.31 197 PHE A N 1
ATOM 1483 C CA . PHE A 1 197 ? 27.039 2.709 -40.326 1.00 89.31 197 PHE A CA 1
ATOM 1484 C C . PHE A 1 197 ? 27.021 2.467 -41.842 1.00 89.31 197 PHE A C 1
ATOM 1486 O O . PHE A 1 197 ? 28.052 2.616 -42.493 1.00 89.31 197 PHE A O 1
ATOM 1493 N N . PHE A 1 198 ? 25.856 2.188 -42.434 1.00 90.62 198 PHE A N 1
ATOM 1494 C CA . PHE A 1 198 ? 25.725 1.988 -43.879 1.00 90.62 198 PHE A CA 1
ATOM 1495 C C . PHE A 1 198 ? 26.121 3.229 -44.697 1.00 90.62 198 PHE A C 1
ATOM 1497 O O . PHE A 1 198 ? 26.862 3.112 -45.676 1.00 90.62 198 PHE A O 1
ATOM 1504 N N . VAL A 1 199 ? 25.685 4.426 -44.285 1.00 92.38 199 VAL A N 1
ATOM 1505 C CA . VAL A 1 199 ? 26.056 5.694 -44.941 1.00 92.38 199 VAL A CA 1
ATOM 1506 C C . VAL A 1 199 ? 27.567 5.905 -44.898 1.00 92.38 199 VAL A C 1
ATOM 1508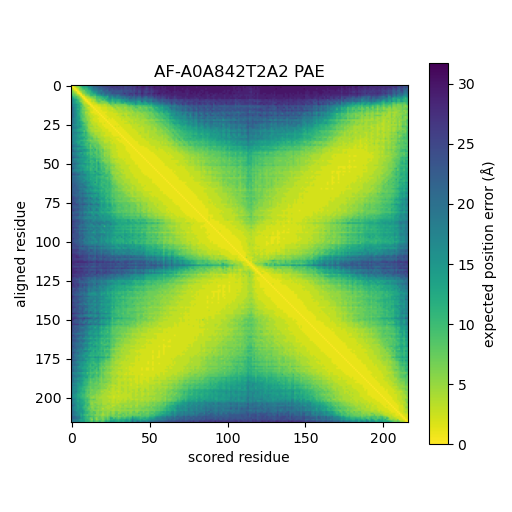 O O . VAL A 1 199 ? 28.181 6.197 -45.927 1.00 92.38 199 VAL A O 1
ATOM 1511 N N . VAL A 1 200 ? 28.184 5.707 -43.731 1.00 88.81 200 VAL A N 1
ATOM 1512 C CA . VAL A 1 200 ? 29.632 5.854 -43.562 1.00 88.81 200 VAL A CA 1
ATOM 1513 C C . VAL A 1 200 ? 30.378 4.825 -44.415 1.00 88.81 200 VAL A C 1
ATOM 1515 O O . VAL A 1 200 ? 31.293 5.194 -45.151 1.00 88.81 200 VAL A O 1
ATOM 1518 N N . VAL A 1 201 ? 29.958 3.557 -44.408 1.00 88.81 201 VAL A N 1
ATOM 1519 C CA . VAL A 1 201 ? 30.546 2.511 -45.258 1.00 88.81 201 VAL A CA 1
ATOM 1520 C C . VAL A 1 201 ? 30.450 2.879 -46.738 1.00 88.81 201 VAL A C 1
ATOM 1522 O O . VAL A 1 201 ? 31.445 2.762 -47.450 1.00 88.81 201 VAL A O 1
ATOM 1525 N N . SER A 1 202 ? 29.304 3.384 -47.206 1.00 89.75 202 SER A N 1
ATOM 1526 C CA . SER A 1 202 ? 29.130 3.836 -48.592 1.00 89.75 202 SER A CA 1
ATOM 1527 C C . SER A 1 202 ? 30.083 4.980 -48.953 1.00 89.75 202 SER A C 1
ATOM 1529 O O . SER A 1 202 ? 30.634 4.998 -50.055 1.00 89.75 202 SER A O 1
ATOM 1531 N N . MET A 1 203 ? 30.318 5.926 -48.040 1.00 89.06 203 MET A N 1
ATOM 1532 C CA . MET A 1 203 ? 31.287 7.008 -48.251 1.00 89.06 203 MET A CA 1
ATOM 1533 C C . MET A 1 203 ? 32.715 6.470 -48.388 1.00 89.06 203 MET A C 1
ATOM 1535 O O . MET A 1 203 ? 33.423 6.833 -49.332 1.00 89.06 203 MET A O 1
ATOM 1539 N N . PHE A 1 204 ? 33.132 5.564 -47.498 1.00 86.12 204 PHE A N 1
ATOM 1540 C CA . PHE A 1 204 ? 34.434 4.901 -47.606 1.00 86.12 204 PHE A CA 1
ATOM 1541 C C . PHE A 1 204 ? 34.537 4.070 -48.889 1.00 86.12 204 PHE A C 1
ATOM 1543 O O . PHE A 1 204 ? 35.561 4.111 -49.568 1.00 86.12 204 PHE A O 1
ATOM 1550 N N . PHE A 1 205 ? 33.468 3.384 -49.288 1.00 85.38 205 PHE A N 1
ATOM 1551 C CA . PHE A 1 205 ? 33.429 2.622 -50.531 1.00 85.38 205 PHE A CA 1
ATOM 1552 C C . PHE A 1 205 ? 33.622 3.522 -51.762 1.00 85.38 205 PHE A C 1
ATOM 1554 O O . PHE A 1 205 ? 34.484 3.241 -52.591 1.00 85.38 205 PHE A O 1
ATOM 1561 N N . MET A 1 206 ? 32.937 4.667 -51.852 1.00 86.44 206 MET A N 1
ATOM 1562 C CA . MET A 1 206 ? 33.171 5.632 -52.939 1.00 86.44 206 MET A CA 1
ATOM 1563 C C . MET A 1 206 ? 34.609 6.171 -52.949 1.00 86.44 206 MET A C 1
ATOM 1565 O O . MET A 1 206 ? 35.210 6.304 -54.016 1.00 86.44 206 MET A O 1
ATOM 1569 N N . LEU A 1 207 ? 35.193 6.451 -51.778 1.00 82.88 207 LEU A N 1
ATOM 1570 C CA . LEU A 1 207 ? 36.591 6.885 -51.665 1.00 82.88 207 LEU A CA 1
ATOM 1571 C C . LEU A 1 207 ? 37.570 5.805 -52.144 1.00 82.88 207 LEU A C 1
ATOM 1573 O O . LEU A 1 207 ? 38.520 6.113 -52.868 1.00 82.88 207 LEU A O 1
ATOM 1577 N N . THR A 1 208 ? 37.333 4.543 -51.778 1.00 82.00 208 THR A N 1
ATOM 1578 C CA . THR A 1 208 ? 38.166 3.414 -52.219 1.00 82.00 208 THR A CA 1
ATOM 1579 C C . THR A 1 208 ? 38.052 3.189 -53.726 1.00 82.00 208 THR A C 1
ATOM 1581 O O . THR A 1 208 ? 39.088 3.094 -54.383 1.00 82.00 208 THR A O 1
ATOM 1584 N N . LEU A 1 209 ? 36.842 3.218 -54.301 1.00 84.56 209 LEU A N 1
ATOM 1585 C CA . LEU A 1 209 ? 36.623 3.132 -55.751 1.00 84.56 209 LEU A CA 1
ATOM 1586 C C . LEU A 1 209 ? 37.317 4.268 -56.509 1.00 84.56 209 LEU A C 1
ATOM 1588 O O . LEU A 1 209 ? 38.012 4.012 -57.491 1.00 84.56 209 LEU A O 1
ATOM 1592 N N . ASN A 1 210 ? 37.195 5.510 -56.032 1.00 82.12 210 ASN A N 1
ATOM 1593 C CA . ASN A 1 210 ? 37.868 6.664 -56.634 1.00 82.12 210 ASN A CA 1
ATOM 1594 C C . ASN A 1 210 ? 39.399 6.547 -56.567 1.00 82.12 210 ASN A C 1
ATOM 1596 O O . ASN A 1 210 ? 40.095 6.929 -57.510 1.00 82.12 210 ASN A O 1
ATOM 1600 N N . SER A 1 211 ? 39.941 6.009 -55.470 1.00 79.75 211 SER A N 1
ATOM 1601 C CA . SER A 1 211 ? 41.380 5.756 -55.349 1.00 79.75 211 SER A CA 1
ATOM 1602 C C . SER A 1 211 ? 41.841 4.643 -56.299 1.00 79.75 211 SER A C 1
ATOM 1604 O O . SER A 1 211 ? 42.867 4.792 -56.967 1.00 79.75 211 SER A O 1
ATOM 1606 N N . LEU A 1 212 ? 41.056 3.564 -56.410 1.00 78.81 212 LEU A N 1
ATOM 1607 C CA . LEU A 1 212 ? 41.344 2.392 -57.239 1.00 78.81 212 LEU A CA 1
ATOM 1608 C C . LEU A 1 212 ? 41.289 2.717 -58.737 1.00 78.81 212 LEU A C 1
ATOM 1610 O O . LEU A 1 212 ? 42.228 2.397 -59.459 1.00 78.81 212 LEU A O 1
ATOM 1614 N N . ALA A 1 213 ? 40.253 3.429 -59.191 1.00 80.50 213 ALA A N 1
ATOM 1615 C CA . ALA A 1 213 ? 40.115 3.884 -60.578 1.00 80.50 213 ALA A CA 1
ATOM 1616 C C . ALA A 1 213 ? 41.247 4.830 -61.011 1.00 80.50 213 ALA A C 1
ATOM 1618 O O . ALA A 1 213 ? 41.544 4.952 -62.191 1.00 80.50 213 ALA A O 1
ATOM 1619 N N . GLY A 1 214 ? 41.888 5.511 -60.057 1.00 68.69 214 GLY A N 1
ATOM 1620 C CA . GLY A 1 214 ? 43.080 6.308 -60.316 1.00 68.69 214 GLY A CA 1
ATOM 1621 C C . GLY A 1 214 ? 44.400 5.524 -60.268 1.00 68.69 214 GLY A C 1
ATOM 1622 O O . GLY A 1 214 ? 45.449 6.088 -60.595 1.00 68.69 214 GLY A O 1
ATOM 1623 N N . LEU A 1 215 ? 44.399 4.289 -59.773 1.00 64.50 215 LEU A N 1
ATOM 1624 C CA . LEU A 1 215 ? 45.599 3.460 -59.649 1.00 64.50 215 LEU A CA 1
ATOM 1625 C C . LEU A 1 215 ? 45.843 2.607 -60.908 1.00 64.50 215 LEU A C 1
ATOM 1627 O O . LEU A 1 215 ? 47.008 2.383 -61.253 1.00 64.50 215 LEU A O 1
ATOM 1631 N N . ILE A 1 216 ? 44.748 2.164 -61.542 1.00 60.88 216 ILE A N 1
ATOM 1632 C CA . ILE A 1 216 ? 44.676 1.463 -62.838 1.00 60.88 216 ILE A CA 1
ATOM 1633 C C . ILE A 1 216 ? 44.936 2.465 -63.972 1.00 60.88 216 ILE A C 1
ATOM 1635 O O . ILE A 1 216 ? 45.711 2.116 -64.889 1.00 60.88 216 ILE A O 1
#

Solvent-accessible surface area (backbone atoms only — not comparable to full-atom values): 11304 Å² total; per-residue (Å²): 138,85,83,80,79,78,71,67,70,63,69,57,49,50,61,55,37,53,50,51,41,53,52,48,55,52,50,53,53,52,50,52,53,50,53,54,52,51,51,55,52,49,49,57,51,47,51,52,53,51,49,53,50,52,51,52,43,49,53,46,53,53,50,49,53,53,50,52,55,48,51,53,50,48,55,53,50,52,54,51,49,53,55,48,46,69,52,39,54,61,49,23,52,50,29,41,55,49,17,55,53,29,42,52,50,23,54,52,40,55,57,44,40,77,77,74,44,92,41,66,69,60,28,50,53,29,42,52,51,17,51,54,28,41,53,50,20,52,53,38,53,53,49,45,57,50,51,54,54,47,51,55,52,50,55,52,52,52,51,53,48,53,52,48,49,51,52,49,51,51,51,44,52,50,49,53,51,51,48,52,52,51,54,51,51,54,52,51,50,52,54,52,51,53,51,50,49,50,53,52,50,51,52,47,48,54,53,42,52,58,36,49,68,71,66,113

Radius of gyration: 47.26 Å; Cα contacts (8 Å, |Δi|>4): 106; chains: 1; bounding box: 102×31×144 Å

Sequence (216 a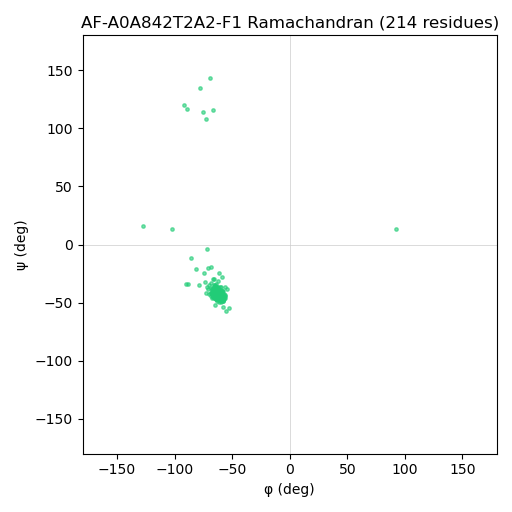a):
MAKKKPDTLKNLKKPLRALSLGIAMAGLFVLLIFSVMINDAMDKTRDSIIQNIDITRQNFIEIEGALDTLDDGLNTTENAVDSLEDSIAPLSEGLGSTADALDSTSSVLSGLGTIGIDVTGMQEDFSGAASSLRESSQQLNQTAGSLEQQKTTFSNLKQDLQEMKGKIRTQRETLGQTKKTIEDVFSLIKIANVLFFFVVVSMFFMLTLNSLAGLI